Protein AF-A0A922LER6-F1 (afdb_monomer_lite)

pLDDT: mean 73.62, std 23.4, range [31.67, 98.56]

Secondary structure (DSSP, 8-state):
-------------------------------HHHHHHHHHHHHHHHHHHHHHHHHHHHHHHHHHHHHHHHHHHTS--TT-HHHHHHHHHHHHHHHHHHHHHHHHHHHHHHHHHHHHHHHHHHHHHHHHHHHHHHHHHHHHHHHHHHHHHHHHHHHHHHHHHHHHHHHHHHHHHHHSTTHHHHHHHHHHHHHTTSS-----------------------------------------------

Structure (mmCIF, N/CA/C/O backbone):
data_AF-A0A922LER6-F1
#
_entry.id   AF-A0A922LER6-F1
#
loop_
_atom_site.group_PDB
_atom_site.id
_atom_site.type_symbol
_atom_site.label_atom_id
_atom_site.label_alt_id
_atom_site.label_comp_id
_atom_site.label_asym_id
_atom_site.label_entity_id
_atom_site.label_seq_id
_atom_site.pdbx_PDB_ins_code
_atom_site.Cartn_x
_atom_site.Cartn_y
_atom_site.Cartn_z
_atom_site.occupancy
_atom_site.B_iso_or_equiv
_atom_site.auth_seq_id
_atom_site.auth_comp_id
_atom_site.auth_asym_id
_atom_site.auth_atom_id
_atom_site.pdbx_PDB_model_num
ATOM 1 N N . MET A 1 1 ? 35.388 26.548 -29.894 1.00 40.53 1 MET A N 1
ATOM 2 C CA . MET A 1 1 ? 36.782 26.835 -30.284 1.00 40.53 1 MET A CA 1
ATOM 3 C C . MET A 1 1 ? 37.073 26.071 -31.556 1.00 40.53 1 MET A C 1
ATOM 5 O O . MET A 1 1 ? 37.127 24.848 -31.522 1.00 40.53 1 MET A O 1
ATOM 9 N N . GLU A 1 2 ? 37.158 26.784 -32.673 1.00 47.91 2 GLU A N 1
ATOM 10 C CA . GLU A 1 2 ? 37.561 26.211 -33.952 1.00 47.91 2 GLU A CA 1
ATOM 11 C C . GLU A 1 2 ? 39.082 26.055 -33.994 1.00 47.91 2 GLU A C 1
ATOM 13 O O . GLU A 1 2 ? 39.811 27.016 -33.761 1.00 47.91 2 GLU A O 1
ATOM 18 N N . TYR A 1 3 ? 39.557 24.859 -34.335 1.00 44.94 3 TYR A N 1
ATOM 19 C CA . TYR A 1 3 ? 40.932 24.647 -34.775 1.00 44.94 3 TYR A CA 1
ATOM 20 C C . TYR A 1 3 ? 40.891 23.987 -36.152 1.00 44.94 3 TYR A C 1
ATOM 22 O O . TYR A 1 3 ? 40.862 22.766 -36.290 1.00 44.94 3 TYR A O 1
ATOM 30 N N . ILE A 1 4 ? 40.848 24.828 -37.185 1.00 50.84 4 ILE A N 1
ATOM 31 C CA . ILE A 1 4 ? 41.050 24.428 -38.577 1.00 50.84 4 ILE A CA 1
ATOM 32 C C . ILE A 1 4 ? 42.562 24.303 -38.788 1.00 50.84 4 ILE A C 1
ATOM 34 O O . ILE A 1 4 ? 43.282 25.301 -38.807 1.00 50.84 4 ILE A O 1
ATOM 38 N N . LEU A 1 5 ? 43.062 23.075 -38.930 1.00 53.94 5 LEU A N 1
ATOM 39 C CA . LEU A 1 5 ? 44.451 22.835 -39.326 1.00 53.94 5 LEU A CA 1
ATOM 40 C C . LEU A 1 5 ? 44.611 23.014 -40.850 1.00 53.94 5 LEU A C 1
ATOM 42 O O . LEU A 1 5 ? 43.800 22.488 -41.617 1.00 53.94 5 LEU A O 1
ATOM 46 N N . PRO A 1 6 ? 45.657 23.716 -41.325 1.00 51.06 6 PRO A N 1
ATOM 47 C CA . PRO A 1 6 ? 45.856 23.973 -42.745 1.00 51.06 6 PRO A CA 1
ATOM 48 C C . PRO A 1 6 ? 46.415 22.743 -43.475 1.00 51.06 6 PRO A C 1
ATOM 50 O O . PRO A 1 6 ? 47.500 22.245 -43.171 1.00 51.06 6 PRO A O 1
ATOM 53 N N . VAL A 1 7 ? 45.699 22.292 -44.509 1.00 51.84 7 VAL A N 1
ATOM 54 C CA . VAL A 1 7 ? 46.185 21.292 -45.469 1.00 51.84 7 VAL A CA 1
ATOM 55 C C . VAL A 1 7 ? 47.299 21.920 -46.309 1.00 51.84 7 VAL A C 1
ATOM 57 O O . VAL A 1 7 ? 47.060 22.800 -47.139 1.00 51.84 7 VAL A O 1
ATOM 60 N N . LYS A 1 8 ? 48.539 21.460 -46.118 1.00 47.44 8 LYS A N 1
ATOM 61 C CA . LYS A 1 8 ? 49.660 21.791 -47.005 1.00 47.44 8 LYS A CA 1
ATOM 62 C C . LYS A 1 8 ? 49.399 21.170 -48.382 1.00 47.44 8 LYS A C 1
ATOM 64 O O . LYS A 1 8 ? 49.635 19.984 -48.587 1.00 47.44 8 LYS A O 1
ATOM 69 N N . ARG A 1 9 ? 48.925 21.973 -49.341 1.00 48.62 9 ARG A N 1
ATOM 70 C CA . ARG A 1 9 ? 48.959 21.626 -50.771 1.00 48.62 9 ARG A CA 1
ATOM 71 C C . ARG A 1 9 ? 50.416 21.385 -51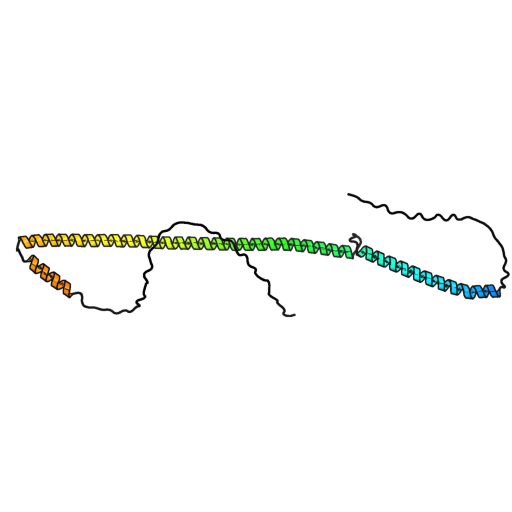.175 1.00 48.62 9 ARG A C 1
ATOM 73 O O . ARG A 1 9 ? 51.224 22.315 -51.155 1.00 48.62 9 ARG A O 1
ATOM 80 N N . ALA A 1 10 ? 50.743 20.154 -51.557 1.00 44.31 10 ALA A N 1
ATOM 81 C CA . ALA A 1 10 ? 51.977 19.864 -52.271 1.00 44.31 10 ALA A CA 1
ATOM 82 C C . ALA A 1 10 ? 51.982 20.674 -53.577 1.00 44.31 10 ALA A C 1
ATOM 84 O O . ALA A 1 10 ? 51.037 20.614 -54.367 1.00 44.31 10 ALA A O 1
ATOM 85 N N . LYS A 1 11 ? 53.021 21.488 -53.777 1.00 46.03 11 LYS A N 1
ATOM 86 C CA . LYS A 1 11 ? 53.225 22.233 -55.019 1.00 46.03 11 LYS A CA 1
ATOM 87 C C . LYS A 1 11 ? 53.561 21.218 -56.109 1.00 46.03 11 LYS A C 1
ATOM 89 O O . LYS A 1 11 ? 54.625 20.608 -56.064 1.00 46.03 11 LYS A O 1
ATOM 94 N N . PHE A 1 12 ? 52.664 21.039 -57.076 1.00 41.59 12 PHE A N 1
ATOM 95 C CA . PHE A 1 12 ? 53.006 20.368 -58.324 1.00 41.59 12 PHE A CA 1
ATOM 96 C C . PHE A 1 12 ? 54.136 21.157 -58.988 1.00 41.59 12 PHE A C 1
ATOM 98 O O . PHE A 1 12 ? 53.987 22.339 -59.304 1.00 41.59 12 PHE A O 1
ATOM 105 N N . SER A 1 13 ? 55.286 20.501 -59.128 1.00 38.38 13 SER A N 1
ATOM 106 C CA . SER A 1 13 ? 56.425 21.014 -59.873 1.00 38.38 13 SER A CA 1
ATOM 107 C C . SER A 1 13 ? 55.995 21.226 -61.321 1.00 38.38 13 SER A C 1
ATOM 109 O O . SER A 1 13 ? 55.622 20.286 -62.023 1.00 38.38 13 SER A O 1
ATOM 111 N N . LYS A 1 14 ? 55.993 22.490 -61.741 1.00 44.97 14 LYS A N 1
ATOM 112 C CA . LYS A 1 14 ? 55.762 22.913 -63.117 1.00 44.97 14 LYS A CA 1
ATOM 113 C C . LYS A 1 14 ? 56.993 22.503 -63.920 1.00 44.97 14 LYS A C 1
ATOM 115 O O . LYS A 1 14 ? 57.986 23.223 -63.945 1.00 44.97 14 LYS A O 1
ATOM 120 N N . VAL A 1 15 ? 56.948 21.323 -64.534 1.00 40.91 15 VAL A N 1
ATOM 121 C CA . VAL A 1 15 ? 57.968 20.919 -65.503 1.00 40.91 15 VAL A CA 1
ATOM 122 C C . VAL A 1 15 ? 57.794 21.821 -66.719 1.00 40.91 15 VAL A C 1
ATOM 124 O O . VAL A 1 15 ? 56.814 21.729 -67.456 1.00 40.91 15 VAL A O 1
ATOM 127 N N . HIS A 1 16 ? 58.721 22.761 -66.867 1.00 39.25 16 HIS A N 1
ATOM 128 C CA . HIS A 1 16 ? 58.875 23.557 -68.069 1.00 39.25 16 HIS A CA 1
ATOM 129 C C . HIS A 1 16 ? 59.162 22.609 -69.236 1.00 39.25 16 HIS A C 1
ATOM 131 O O . HIS A 1 16 ? 60.181 21.921 -69.254 1.00 39.25 16 HIS A O 1
ATOM 137 N N . ALA A 1 17 ? 58.248 22.570 -70.205 1.00 39.72 17 ALA A N 1
ATOM 138 C CA . ALA A 1 17 ? 58.518 22.018 -71.521 1.00 39.72 17 ALA A CA 1
ATOM 139 C C . ALA A 1 17 ? 59.507 22.957 -72.224 1.00 39.72 17 ALA A C 1
ATOM 141 O O . ALA A 1 17 ? 59.122 23.952 -72.837 1.00 39.72 17 ALA A O 1
ATOM 142 N N . SER A 1 18 ? 60.796 22.673 -72.070 1.00 39.09 18 SER A N 1
ATOM 143 C CA . SER A 1 18 ? 61.841 23.266 -72.893 1.00 39.09 18 SER A CA 1
ATOM 144 C C . SER A 1 18 ? 61.777 22.610 -74.266 1.00 39.09 18 SER A C 1
ATOM 146 O O . SER A 1 18 ? 62.209 21.474 -74.452 1.00 39.09 18 SER A O 1
ATOM 148 N N . THR A 1 19 ? 61.214 23.331 -75.229 1.00 45.78 19 THR A N 1
ATOM 149 C CA . THR A 1 19 ? 61.354 23.047 -76.655 1.00 45.78 19 THR A CA 1
ATOM 150 C C . THR A 1 19 ? 62.827 23.192 -77.032 1.00 45.78 19 THR A C 1
ATOM 152 O O . THR A 1 19 ? 63.286 24.283 -77.358 1.00 45.78 19 THR A O 1
ATOM 155 N N . THR A 1 20 ? 63.585 22.098 -76.993 1.00 41.22 20 THR A N 1
ATOM 156 C CA . THR A 1 20 ? 64.863 21.993 -77.706 1.00 41.22 20 THR A CA 1
ATOM 157 C C . THR A 1 20 ? 64.656 21.073 -78.896 1.00 41.22 20 THR A C 1
ATOM 159 O O . THR A 1 20 ? 64.807 19.856 -78.820 1.00 41.22 20 THR A O 1
ATOM 162 N N . SER A 1 21 ? 64.254 21.692 -80.003 1.00 44.22 21 SER A N 1
ATOM 163 C CA . SER A 1 21 ? 64.395 21.143 -81.347 1.00 44.22 21 SER A CA 1
ATOM 164 C C . SER A 1 21 ? 65.880 20.851 -81.582 1.00 44.22 21 SER A C 1
ATOM 166 O O . SER A 1 21 ? 66.673 21.760 -81.822 1.00 44.22 21 SER A O 1
ATOM 168 N N . GLY A 1 22 ? 66.240 19.579 -81.488 1.00 33.84 22 GLY A N 1
ATOM 169 C CA . GLY A 1 22 ? 67.549 19.048 -81.833 1.00 33.84 22 GLY A CA 1
ATOM 170 C C . GLY A 1 22 ? 67.349 17.696 -82.491 1.00 33.84 22 GLY A C 1
ATOM 171 O O . GLY A 1 22 ? 67.505 16.660 -81.855 1.00 33.84 22 GLY A O 1
ATOM 172 N N . TYR A 1 23 ? 66.940 17.702 -83.757 1.00 37.91 23 TYR A N 1
ATOM 173 C CA . TYR A 1 23 ? 66.933 16.507 -84.594 1.00 37.91 23 TYR A CA 1
ATOM 174 C C . TYR A 1 23 ? 68.392 16.105 -84.842 1.00 37.91 23 TYR A C 1
ATOM 176 O O . TYR A 1 23 ? 69.038 16.573 -85.776 1.00 37.91 23 TYR A O 1
ATOM 184 N N . SER A 1 24 ? 68.933 15.251 -83.975 1.00 38.78 24 SER A N 1
ATOM 185 C CA . SER A 1 24 ? 70.113 14.459 -84.301 1.00 38.78 24 SER A CA 1
ATOM 186 C C . SER A 1 24 ? 69.628 13.267 -85.117 1.00 38.78 24 SER A C 1
ATOM 188 O O . SER A 1 24 ? 69.183 12.252 -84.584 1.00 38.78 24 SER A O 1
ATOM 190 N N . SER A 1 25 ? 69.648 13.433 -86.439 1.00 44.59 25 SER A N 1
ATOM 191 C CA . SER A 1 25 ? 69.464 12.330 -87.377 1.00 44.59 25 SER A CA 1
ATOM 192 C C . SER A 1 25 ? 70.730 11.480 -87.379 1.00 44.59 25 SER A C 1
ATOM 194 O O . SER A 1 25 ? 71.541 11.562 -88.294 1.00 44.59 25 SER A O 1
ATOM 196 N N . ASN A 1 26 ? 70.908 10.660 -86.346 1.00 43.69 26 ASN A N 1
ATOM 197 C CA . ASN A 1 26 ? 71.756 9.486 -86.463 1.00 43.69 26 ASN A CA 1
ATOM 198 C C . ASN A 1 26 ? 70.886 8.398 -87.086 1.00 43.69 26 ASN A C 1
ATOM 200 O O . ASN A 1 26 ? 70.185 7.668 -86.386 1.00 43.69 26 ASN A O 1
ATOM 204 N N . SER A 1 27 ? 70.885 8.329 -88.418 1.00 45.59 27 SER A N 1
ATOM 205 C CA . SER A 1 27 ? 70.348 7.181 -89.141 1.00 45.59 27 SER A CA 1
ATOM 206 C C . SER A 1 27 ? 71.217 5.968 -88.806 1.00 45.59 27 SER A C 1
ATOM 208 O O . SER A 1 27 ? 72.197 5.673 -89.489 1.00 45.59 27 SER A O 1
ATOM 210 N N . ILE A 1 28 ? 70.878 5.273 -87.724 1.00 50.72 28 ILE A N 1
ATOM 211 C CA . ILE A 1 28 ? 71.284 3.884 -87.547 1.00 50.72 28 ILE A CA 1
ATOM 212 C C . ILE A 1 28 ? 70.590 3.152 -88.690 1.00 50.72 28 ILE A C 1
ATOM 214 O O . ILE A 1 28 ? 69.366 3.048 -88.712 1.00 50.72 28 ILE A O 1
ATOM 218 N N . GLY A 1 29 ? 71.367 2.757 -89.697 1.00 48.72 29 GLY A N 1
ATOM 219 C CA . GLY A 1 29 ? 70.902 1.914 -90.786 1.00 48.72 29 GLY A CA 1
ATOM 220 C C . GLY A 1 29 ? 70.491 0.565 -90.214 1.00 48.72 29 GLY A C 1
ATOM 221 O O . GLY A 1 29 ? 71.309 -0.339 -90.106 1.00 48.72 29 GLY A O 1
ATOM 222 N N . ILE A 1 30 ? 69.235 0.464 -89.792 1.00 57.41 30 ILE A N 1
ATOM 223 C CA . ILE A 1 30 ? 68.591 -0.794 -89.437 1.00 57.41 30 ILE A CA 1
ATOM 224 C C . ILE A 1 30 ? 68.025 -1.356 -90.734 1.00 57.41 30 ILE A C 1
ATOM 226 O O . ILE A 1 30 ? 67.224 -0.700 -91.403 1.00 57.41 30 ILE A O 1
ATOM 230 N N . ASP A 1 31 ? 68.476 -2.546 -91.116 1.00 58.34 31 ASP A N 1
ATOM 231 C CA . ASP A 1 31 ? 67.911 -3.250 -92.258 1.00 58.34 31 ASP A CA 1
ATOM 232 C C . ASP A 1 31 ? 66.404 -3.511 -92.037 1.00 58.34 31 ASP A C 1
ATOM 234 O O . ASP A 1 31 ? 65.899 -3.589 -90.911 1.00 58.34 31 ASP A O 1
ATOM 238 N N . ALA A 1 32 ? 65.641 -3.606 -93.130 1.00 66.31 32 ALA A N 1
ATOM 239 C CA . ALA A 1 32 ? 64.193 -3.813 -93.060 1.00 66.31 32 ALA A CA 1
ATOM 240 C C . ALA A 1 32 ? 63.833 -5.083 -92.259 1.00 66.31 32 ALA A C 1
ATOM 242 O O . ALA A 1 32 ? 62.818 -5.111 -91.565 1.00 66.31 32 ALA A O 1
ATOM 243 N N . SER A 1 33 ? 64.703 -6.097 -92.288 1.00 62.69 33 SER A N 1
ATOM 244 C CA . SER A 1 33 ? 64.579 -7.341 -91.524 1.00 62.69 33 SER A CA 1
ATOM 245 C C . SER A 1 33 ? 64.673 -7.131 -90.008 1.00 62.69 33 SER A C 1
ATOM 247 O O . SER A 1 33 ? 63.856 -7.686 -89.271 1.00 62.69 33 SER A O 1
ATOM 249 N N . SER A 1 34 ? 65.592 -6.296 -89.515 1.00 63.34 34 SER A N 1
ATOM 250 C CA . SER A 1 34 ? 65.688 -5.959 -88.089 1.00 63.34 34 SER A CA 1
ATOM 251 C C . SER A 1 34 ? 64.530 -5.086 -87.633 1.00 63.34 34 SER A C 1
ATOM 253 O O . SER A 1 34 ? 64.047 -5.269 -86.522 1.00 63.34 34 SER A O 1
ATOM 255 N N . LEU A 1 35 ? 64.020 -4.184 -88.479 1.00 66.56 35 LEU A N 1
ATOM 256 C CA . LEU A 1 35 ? 62.842 -3.374 -88.148 1.00 66.56 35 LEU A CA 1
ATOM 257 C C . LEU A 1 35 ? 61.562 -4.225 -88.066 1.00 66.56 35 LEU A C 1
ATOM 259 O O . LEU A 1 35 ? 60.753 -4.035 -87.159 1.00 66.56 35 LEU A O 1
ATOM 263 N N . ILE A 1 36 ? 61.402 -5.202 -88.965 1.00 66.81 36 ILE A N 1
ATOM 264 C CA . ILE A 1 36 ? 60.306 -6.184 -88.926 1.00 66.81 36 ILE A CA 1
ATOM 265 C C . ILE A 1 36 ? 60.423 -7.069 -87.678 1.00 66.81 36 ILE A C 1
ATOM 267 O O . ILE A 1 36 ? 59.430 -7.282 -86.987 1.00 66.81 36 ILE A O 1
ATOM 271 N N . THR A 1 37 ? 61.632 -7.523 -87.342 1.00 64.88 37 THR A N 1
ATOM 272 C CA . THR A 1 37 ? 61.902 -8.344 -86.150 1.00 64.88 37 THR A CA 1
ATOM 273 C C . THR A 1 37 ? 61.633 -7.562 -84.864 1.00 64.88 37 THR A C 1
ATOM 275 O O . THR A 1 37 ? 60.906 -8.027 -83.988 1.00 64.88 37 THR A O 1
ATOM 278 N N . LEU A 1 38 ? 62.136 -6.330 -84.769 1.00 66.50 38 LEU A N 1
ATOM 279 C CA . LEU A 1 38 ? 61.901 -5.449 -83.631 1.00 66.50 38 LEU A CA 1
ATOM 280 C C . LEU A 1 38 ? 60.406 -5.155 -83.502 1.00 66.50 38 LEU A C 1
ATOM 282 O O . LEU A 1 38 ? 59.873 -5.310 -82.417 1.00 66.50 38 LEU A O 1
ATOM 286 N N . LYS A 1 39 ? 59.683 -4.875 -84.591 1.00 70.06 39 LYS A N 1
ATOM 287 C CA . LYS A 1 39 ? 58.219 -4.734 -84.559 1.00 70.06 39 LYS A CA 1
ATOM 288 C C . LYS A 1 39 ? 57.517 -6.013 -84.071 1.00 70.06 39 LYS A C 1
ATOM 290 O O . LYS A 1 39 ? 56.672 -5.921 -83.187 1.00 70.06 39 LYS A O 1
ATOM 295 N N . HIS A 1 40 ? 57.896 -7.191 -84.573 1.00 70.50 40 HIS A N 1
ATOM 296 C CA . HIS A 1 40 ? 57.286 -8.472 -84.193 1.00 70.50 40 HIS A CA 1
ATOM 297 C C . HIS A 1 40 ? 57.537 -8.888 -82.741 1.00 70.50 40 HIS A C 1
ATOM 299 O O . HIS A 1 40 ? 56.684 -9.552 -82.163 1.00 70.50 40 HIS A O 1
ATOM 305 N N . PHE A 1 41 ? 58.668 -8.519 -82.138 1.00 69.75 41 PHE A N 1
ATOM 306 C CA . PHE A 1 41 ? 58.951 -8.827 -80.731 1.00 69.75 41 PHE A CA 1
ATOM 307 C C . PHE A 1 41 ? 58.529 -7.703 -79.781 1.00 69.75 41 PHE A C 1
ATOM 309 O O . PHE A 1 41 ? 58.057 -7.960 -78.671 1.00 69.75 41 PHE A O 1
ATOM 316 N N . PHE A 1 42 ? 58.668 -6.451 -80.206 1.00 75.12 42 PHE A N 1
ATOM 317 C CA . PHE A 1 42 ? 58.412 -5.279 -79.377 1.00 75.12 42 PHE A CA 1
ATOM 318 C C . PHE A 1 42 ? 56.928 -4.940 -79.294 1.00 75.12 42 PHE A C 1
ATOM 320 O O . PHE A 1 42 ? 56.473 -4.569 -78.219 1.00 75.12 42 PHE A O 1
ATOM 327 N N . GLU A 1 43 ? 56.146 -5.121 -80.363 1.00 78.69 43 GLU A N 1
ATOM 328 C CA . GLU A 1 43 ? 54.701 -4.872 -80.314 1.00 78.69 43 GLU A CA 1
ATOM 329 C C . GLU A 1 43 ? 53.988 -5.834 -79.337 1.00 78.69 43 GLU A C 1
ATOM 331 O O . GLU A 1 43 ? 53.271 -5.347 -78.456 1.00 78.69 43 GLU A O 1
ATOM 336 N N . PRO A 1 44 ? 54.222 -7.165 -79.357 1.00 82.94 44 PRO A N 1
ATOM 337 C CA . PRO A 1 44 ? 53.623 -8.062 -78.367 1.00 82.94 44 PRO A CA 1
ATOM 338 C C . PRO A 1 44 ? 54.134 -7.819 -76.944 1.00 82.94 44 PRO A C 1
ATOM 340 O O . PRO A 1 44 ? 53.348 -7.886 -75.998 1.00 82.94 44 PRO A O 1
ATOM 343 N N . SER A 1 45 ? 55.421 -7.492 -76.779 1.00 83.12 45 SER A N 1
ATOM 344 C CA . SER A 1 45 ? 56.008 -7.196 -75.464 1.00 83.12 45 SER A CA 1
ATOM 345 C C . SER A 1 45 ? 55.453 -5.897 -74.872 1.00 83.12 45 SER A C 1
ATOM 347 O O . SER A 1 45 ? 55.084 -5.852 -73.700 1.00 83.12 45 SER A O 1
ATOM 349 N N . MET A 1 46 ? 55.310 -4.852 -75.689 1.00 87.62 46 MET A N 1
ATOM 350 C CA . MET A 1 46 ? 54.686 -3.590 -75.294 1.00 87.62 46 MET A CA 1
ATOM 351 C C . MET A 1 46 ? 53.210 -3.789 -74.947 1.00 87.62 46 MET A C 1
ATOM 353 O O . MET A 1 46 ? 52.747 -3.279 -73.930 1.00 87.62 46 MET A O 1
ATOM 357 N N . ASN A 1 47 ? 52.478 -4.569 -75.744 1.00 88.75 47 ASN A N 1
ATOM 358 C CA . ASN A 1 47 ? 51.081 -4.896 -75.475 1.00 88.75 47 ASN A CA 1
ATOM 359 C C . ASN A 1 47 ? 50.921 -5.678 -74.159 1.00 88.75 47 ASN A C 1
ATOM 361 O O . ASN A 1 47 ? 49.999 -5.414 -73.389 1.00 88.75 47 ASN A O 1
ATOM 365 N N . LEU A 1 48 ? 51.835 -6.606 -73.855 1.00 90.00 48 LEU A N 1
ATOM 366 C CA . LEU A 1 48 ? 51.839 -7.333 -72.584 1.00 90.00 48 LEU A CA 1
ATOM 367 C C . LEU A 1 48 ? 52.059 -6.389 -71.394 1.00 90.00 48 LEU A C 1
ATOM 369 O O . LEU A 1 48 ? 51.299 -6.441 -70.425 1.00 90.00 48 LEU A O 1
ATOM 373 N N . VAL A 1 49 ? 53.057 -5.505 -71.484 1.00 90.69 49 VAL A N 1
ATOM 374 C CA . VAL A 1 49 ? 53.338 -4.500 -70.448 1.00 90.69 49 VAL A CA 1
ATOM 375 C C . VAL A 1 49 ? 52.149 -3.560 -70.274 1.00 90.69 49 VAL A C 1
ATOM 377 O O . VAL A 1 49 ? 51.731 -3.322 -69.145 1.00 90.69 49 VAL A O 1
ATOM 380 N N . TYR A 1 50 ? 51.549 -3.088 -71.368 1.00 92.75 50 TYR A N 1
ATOM 381 C CA . TYR A 1 50 ? 50.371 -2.223 -71.339 1.00 92.75 50 TYR A CA 1
ATOM 382 C C . TYR A 1 50 ? 49.172 -2.908 -70.677 1.00 92.75 50 TYR A C 1
ATOM 384 O O . TYR A 1 50 ? 48.545 -2.327 -69.793 1.00 92.75 50 TYR A O 1
ATOM 392 N N . LYS A 1 51 ? 48.882 -4.165 -71.036 1.00 91.94 51 LYS A N 1
ATOM 393 C CA . LYS A 1 51 ? 47.812 -4.953 -70.408 1.00 91.94 51 LYS A CA 1
ATOM 394 C C . LYS A 1 51 ? 48.052 -5.143 -68.915 1.00 91.94 51 LYS A C 1
ATOM 396 O O . LYS A 1 51 ? 47.122 -4.956 -68.140 1.00 91.94 51 LYS A O 1
ATOM 401 N N . LYS A 1 52 ? 49.286 -5.456 -68.507 1.00 92.44 52 LYS A N 1
ATOM 402 C CA . LYS A 1 52 ? 49.646 -5.607 -67.090 1.00 92.44 52 LYS A CA 1
ATOM 403 C C . LYS A 1 52 ? 49.531 -4.296 -66.320 1.00 92.44 52 LYS A C 1
ATOM 405 O O . LYS A 1 52 ? 48.957 -4.282 -65.238 1.00 92.44 52 LYS A O 1
ATOM 410 N N . LEU A 1 53 ? 50.000 -3.188 -66.887 1.00 94.38 53 LEU A N 1
ATOM 411 C CA . LEU A 1 53 ? 49.825 -1.855 -66.306 1.00 94.38 53 LEU A CA 1
ATOM 412 C C . LEU A 1 53 ? 48.349 -1.489 -66.174 1.00 94.38 53 LEU A C 1
ATOM 414 O O . LEU A 1 53 ? 47.938 -0.974 -65.139 1.00 94.38 53 LEU A O 1
ATOM 418 N N . HIS A 1 54 ? 47.546 -1.775 -67.196 1.00 95.69 54 HIS A N 1
ATOM 419 C CA . HIS A 1 54 ? 46.115 -1.510 -67.173 1.00 95.69 54 HIS A CA 1
ATOM 420 C C . HIS A 1 54 ? 45.394 -2.364 -66.122 1.00 95.69 54 HIS A C 1
ATOM 422 O O . HIS A 1 54 ? 44.574 -1.843 -65.371 1.00 95.69 54 HIS A O 1
ATOM 428 N N . GLU A 1 55 ? 45.747 -3.647 -66.021 1.00 95.62 55 GLU A N 1
ATOM 429 C CA . GLU A 1 55 ? 45.251 -4.572 -64.999 1.00 95.62 55 GLU A CA 1
ATOM 430 C C . GLU A 1 55 ? 45.588 -4.068 -63.589 1.00 95.62 55 GLU A C 1
ATOM 432 O O . GLU A 1 55 ? 44.680 -3.876 -62.783 1.00 95.62 55 GLU A O 1
ATOM 437 N N . ILE A 1 56 ? 46.856 -3.734 -63.327 1.00 94.81 56 ILE A N 1
ATOM 438 C CA . ILE A 1 56 ? 47.314 -3.191 -62.038 1.00 94.81 56 ILE A CA 1
ATOM 439 C C . ILE A 1 56 ? 46.631 -1.852 -61.730 1.00 94.81 56 ILE A C 1
ATOM 441 O O . ILE A 1 56 ? 46.221 -1.610 -60.598 1.00 94.81 56 ILE A O 1
ATOM 445 N N . THR A 1 57 ? 46.459 -0.984 -62.730 1.00 94.69 57 THR A N 1
ATOM 446 C CA . THR A 1 57 ? 45.775 0.308 -62.557 1.00 94.69 57 THR A CA 1
ATOM 447 C C . THR A 1 57 ? 44.308 0.104 -62.193 1.00 94.69 57 THR A C 1
ATOM 449 O O . THR A 1 57 ? 43.806 0.751 -61.276 1.00 94.69 57 THR A O 1
ATOM 452 N N . LYS A 1 58 ? 43.620 -0.822 -62.868 1.00 96.19 58 LYS A N 1
ATOM 453 C CA . LYS A 1 58 ? 42.222 -1.156 -62.586 1.00 96.19 58 LYS A CA 1
ATOM 454 C C . LYS A 1 58 ? 42.069 -1.794 -61.206 1.00 96.19 58 LYS A C 1
ATOM 456 O O . LYS A 1 58 ? 41.140 -1.458 -60.476 1.00 96.19 58 LYS A O 1
ATOM 461 N N . GLU A 1 59 ? 42.987 -2.678 -60.827 1.00 95.69 59 GLU A N 1
ATOM 462 C CA . GLU A 1 59 ? 43.012 -3.291 -59.501 1.00 95.69 59 GLU A CA 1
ATOM 463 C C . GLU A 1 59 ? 43.242 -2.241 -58.406 1.00 95.69 59 GLU A C 1
ATOM 465 O O . GLU A 1 59 ? 42.498 -2.200 -57.427 1.00 95.69 59 GLU A O 1
ATOM 470 N N . ALA A 1 60 ? 44.211 -1.340 -58.588 1.00 93.44 60 ALA A N 1
ATOM 471 C CA . ALA A 1 60 ? 44.474 -0.241 -57.662 1.00 93.44 60 ALA A CA 1
ATOM 472 C C . ALA A 1 60 ? 43.279 0.719 -57.555 1.00 93.44 60 ALA A C 1
ATOM 474 O O . ALA A 1 60 ? 42.907 1.116 -56.452 1.00 93.44 60 ALA A O 1
ATOM 475 N N . GLN A 1 61 ? 42.632 1.048 -58.678 1.00 95.88 61 GLN A N 1
ATOM 476 C CA . GLN A 1 61 ? 41.428 1.878 -58.701 1.00 95.88 61 GLN A CA 1
ATOM 477 C C . GLN A 1 61 ? 40.263 1.212 -57.959 1.00 95.88 61 GLN A C 1
ATOM 479 O O . GLN A 1 61 ? 39.560 1.878 -57.199 1.00 95.88 61 GLN A O 1
ATOM 484 N N . ASN A 1 62 ? 40.069 -0.097 -58.137 1.00 94.81 62 ASN A N 1
ATOM 485 C CA . ASN A 1 62 ? 39.050 -0.851 -57.411 1.00 94.81 62 ASN A CA 1
ATOM 486 C C . ASN A 1 62 ? 39.353 -0.918 -55.910 1.00 94.81 62 ASN A C 1
ATOM 488 O O . ASN A 1 62 ? 38.449 -0.691 -55.113 1.00 94.81 62 ASN A O 1
ATOM 492 N N . LYS A 1 63 ? 40.610 -1.158 -55.514 1.00 94.50 63 LYS A N 1
ATOM 493 C CA . LYS A 1 63 ? 41.023 -1.142 -54.099 1.00 94.50 63 LYS A CA 1
ATOM 494 C C . LYS A 1 63 ? 40.827 0.232 -53.465 1.00 94.50 63 LYS A C 1
ATOM 496 O O . LYS A 1 63 ? 40.341 0.316 -52.343 1.00 94.50 63 LYS A O 1
ATO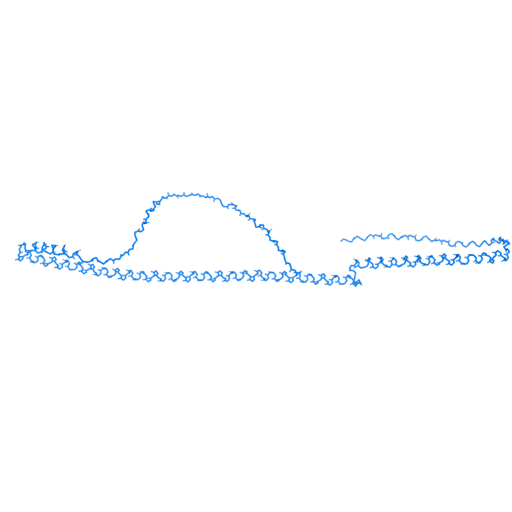M 501 N N . TYR A 1 64 ? 41.154 1.302 -54.189 1.00 92.94 64 TYR A N 1
ATOM 502 C CA . TYR A 1 64 ? 40.905 2.668 -53.736 1.00 92.94 64 TYR A CA 1
ATOM 503 C C . TYR A 1 64 ? 39.411 2.937 -53.557 1.00 92.94 64 TYR A C 1
ATOM 505 O O . TYR A 1 64 ? 39.012 3.445 -52.515 1.00 92.94 64 TYR A O 1
ATOM 513 N N . ARG A 1 65 ? 38.578 2.558 -54.537 1.00 89.50 65 ARG A N 1
ATOM 514 C CA . ARG A 1 65 ? 37.119 2.676 -54.420 1.00 89.50 65 ARG A CA 1
ATOM 515 C C . ARG A 1 65 ? 36.587 1.903 -53.222 1.00 89.50 65 ARG A C 1
ATOM 517 O O . ARG A 1 65 ? 35.868 2.487 -52.431 1.00 89.50 65 ARG A O 1
ATOM 524 N N . GLN A 1 66 ? 36.992 0.647 -53.054 1.00 87.44 66 GLN A N 1
ATOM 525 C CA . GLN A 1 66 ? 36.550 -0.173 -51.930 1.00 87.44 66 GLN A CA 1
ATOM 526 C C . GLN A 1 66 ? 36.966 0.441 -50.590 1.00 87.44 66 GLN A C 1
ATOM 528 O O . GLN A 1 66 ? 36.133 0.609 -49.713 1.00 87.44 66 GLN A O 1
ATOM 533 N N . SER A 1 67 ? 38.228 0.857 -50.450 1.00 84.44 67 SER A N 1
ATOM 534 C CA . SER A 1 67 ? 38.712 1.496 -49.223 1.00 84.44 67 SER A CA 1
ATOM 535 C C . SER A 1 67 ? 38.020 2.835 -48.949 1.00 84.44 67 SER A C 1
ATOM 537 O O . SER A 1 67 ? 37.769 3.166 -47.791 1.00 84.44 67 SER A O 1
ATOM 539 N N . ASN A 1 68 ? 37.693 3.601 -49.991 1.00 83.31 68 ASN A N 1
ATOM 540 C CA . ASN A 1 68 ? 36.908 4.822 -49.869 1.00 83.31 68 ASN A CA 1
ATOM 541 C C . ASN A 1 68 ? 35.464 4.522 -49.443 1.00 83.31 68 ASN A C 1
ATOM 543 O O . ASN A 1 68 ? 34.946 5.192 -48.557 1.00 83.31 68 ASN A O 1
ATOM 547 N N . ASP A 1 69 ? 34.834 3.507 -50.027 1.00 80.50 69 ASP A N 1
ATOM 548 C CA . ASP A 1 69 ? 33.473 3.086 -49.696 1.00 80.50 69 ASP A CA 1
ATOM 549 C C . ASP A 1 69 ? 33.403 2.543 -48.258 1.00 80.50 69 ASP A C 1
ATOM 551 O O . ASP A 1 69 ? 32.485 2.896 -47.519 1.00 80.50 69 ASP A O 1
ATOM 555 N N . ASP A 1 70 ? 34.418 1.801 -47.806 1.00 80.88 70 ASP A N 1
ATOM 556 C CA . ASP A 1 70 ? 34.557 1.361 -46.416 1.00 80.88 70 ASP A CA 1
ATOM 557 C C . ASP A 1 70 ? 34.739 2.573 -45.484 1.00 80.88 70 ASP A C 1
ATOM 559 O O . ASP A 1 70 ? 34.001 2.737 -44.517 1.00 80.88 70 ASP A O 1
ATOM 563 N N . MET A 1 71 ? 35.644 3.503 -45.800 1.00 77.06 71 MET A N 1
ATOM 564 C CA . MET A 1 71 ? 35.813 4.747 -45.030 1.00 77.06 71 MET A CA 1
ATOM 565 C C . MET A 1 71 ? 34.512 5.564 -44.935 1.00 77.06 71 MET A C 1
ATOM 567 O O . MET A 1 71 ? 34.234 6.175 -43.899 1.00 77.06 71 MET A O 1
ATOM 571 N N . LEU A 1 72 ? 33.704 5.577 -45.997 1.00 68.44 72 LEU A N 1
ATOM 572 C CA . LEU A 1 72 ? 32.397 6.233 -46.028 1.00 68.44 72 LEU A CA 1
ATOM 573 C C . LEU A 1 72 ? 31.331 5.457 -45.249 1.00 68.44 72 LEU A C 1
ATOM 575 O O . LEU A 1 72 ? 30.496 6.077 -44.594 1.00 68.44 72 LEU A O 1
ATOM 579 N N . ALA A 1 73 ? 31.363 4.125 -45.264 1.00 67.88 73 ALA A N 1
ATOM 580 C CA . ALA A 1 73 ? 30.464 3.287 -44.476 1.00 67.88 73 ALA A CA 1
ATOM 581 C C . ALA A 1 73 ? 30.669 3.495 -42.965 1.00 67.88 73 ALA A C 1
ATOM 583 O O . ALA A 1 73 ? 29.705 3.449 -42.203 1.00 67.88 73 ALA A O 1
ATOM 584 N N . TRP A 1 74 ? 31.901 3.794 -42.543 1.00 65.75 74 TRP A N 1
ATOM 585 C CA . TRP A 1 74 ? 32.262 4.062 -41.146 1.00 65.75 74 TRP A CA 1
ATOM 586 C C . TRP A 1 74 ? 31.996 5.513 -40.722 1.00 65.75 74 TRP A C 1
ATOM 588 O O . TRP A 1 74 ? 32.020 5.843 -39.535 1.00 65.75 74 TRP A O 1
ATOM 598 N N . ARG A 1 75 ? 31.720 6.402 -41.678 1.00 68.56 75 ARG A N 1
ATOM 599 C CA . ARG A 1 75 ? 31.256 7.762 -41.411 1.00 68.56 75 ARG A CA 1
ATOM 600 C C . ARG A 1 75 ? 29.732 7.750 -41.303 1.00 68.56 75 ARG A C 1
ATOM 602 O O . ARG A 1 75 ? 29.030 7.316 -42.212 1.00 68.56 75 ARG A O 1
ATOM 609 N N . PHE A 1 76 ? 29.199 8.340 -40.236 1.00 62.75 76 PHE A N 1
ATOM 610 C CA . PHE A 1 76 ? 27.773 8.674 -40.110 1.00 62.75 76 PHE A CA 1
ATOM 611 C C . PHE A 1 76 ? 27.374 9.846 -41.025 1.00 62.75 76 PHE A C 1
ATOM 613 O O . PHE A 1 76 ? 26.769 10.826 -40.596 1.00 62.75 76 PHE A O 1
ATOM 620 N N . SER A 1 77 ? 27.762 9.790 -42.294 1.00 66.50 77 SER A N 1
ATOM 621 C CA . SER A 1 77 ? 27.383 10.781 -43.289 1.00 66.50 77 SER A CA 1
ATOM 622 C C . SER A 1 77 ? 25.959 10.497 -43.781 1.00 66.50 77 SER A C 1
ATOM 624 O O . SER A 1 77 ? 25.606 9.332 -43.972 1.00 66.50 77 SER A O 1
ATOM 626 N N . PRO A 1 78 ? 25.143 11.531 -44.053 1.00 64.75 78 PRO A N 1
ATOM 627 C CA . PRO A 1 78 ? 23.753 11.378 -44.487 1.00 64.75 78 PRO A CA 1
ATOM 628 C C . PRO A 1 78 ? 23.588 10.739 -45.875 1.00 64.75 78 PRO A C 1
ATOM 630 O O . PRO A 1 78 ? 22.461 10.599 -46.329 1.00 64.75 78 PRO A O 1
ATOM 633 N N . GLU A 1 79 ? 24.667 10.325 -46.539 1.00 70.38 79 GLU A N 1
ATOM 634 C CA . GLU A 1 79 ? 24.633 9.574 -47.800 1.00 70.38 79 GLU A CA 1
ATOM 635 C C . GLU A 1 79 ? 24.876 8.067 -47.601 1.00 70.38 79 GLU A C 1
ATOM 637 O O . GLU A 1 79 ? 24.438 7.251 -48.406 1.00 70.38 79 GLU A O 1
ATOM 642 N N . SER A 1 80 ? 25.487 7.668 -46.480 1.00 80.00 80 SER A N 1
ATOM 643 C CA . SER A 1 80 ? 25.797 6.266 -46.181 1.00 80.00 80 SER A CA 1
ATOM 644 C C . SER A 1 80 ? 24.530 5.486 -45.818 1.00 80.00 80 SER A C 1
ATOM 646 O O . SER A 1 80 ? 23.845 5.803 -44.843 1.00 80.00 80 SER A O 1
ATOM 648 N N . THR A 1 81 ? 24.212 4.439 -46.581 1.00 80.50 81 THR A N 1
ATOM 649 C CA . THR A 1 81 ? 23.060 3.554 -46.325 1.00 80.50 81 THR A CA 1
ATOM 650 C C . THR A 1 81 ? 23.212 2.785 -45.009 1.00 80.50 81 THR A C 1
ATOM 652 O O . THR A 1 81 ? 22.266 2.732 -44.221 1.00 80.50 81 THR A O 1
ATOM 655 N N . ILE A 1 82 ? 24.419 2.280 -44.719 1.00 82.44 82 ILE A N 1
ATOM 656 C CA . ILE A 1 82 ? 24.769 1.653 -43.433 1.00 82.44 82 ILE A CA 1
ATOM 657 C C . ILE A 1 82 ? 24.608 2.659 -42.284 1.00 82.44 82 ILE A C 1
ATOM 659 O O . ILE A 1 82 ? 23.960 2.350 -41.282 1.00 82.44 82 ILE A O 1
ATOM 663 N N . GLY A 1 83 ? 25.130 3.881 -42.443 1.00 81.88 83 GLY A N 1
ATOM 664 C CA . GLY A 1 83 ? 25.063 4.921 -41.413 1.00 81.88 83 GLY A CA 1
ATOM 665 C C . GLY A 1 83 ? 23.625 5.339 -41.093 1.00 81.88 83 GLY A C 1
ATOM 666 O O . GLY A 1 83 ? 23.272 5.482 -39.922 1.00 81.88 83 GLY A O 1
ATOM 667 N N . LYS A 1 84 ? 22.767 5.461 -42.117 1.00 84.19 84 LYS A N 1
ATOM 668 C CA . LYS A 1 84 ? 21.322 5.715 -41.963 1.00 84.19 84 LYS A CA 1
ATOM 669 C C . LYS A 1 84 ? 20.629 4.609 -41.173 1.00 84.19 84 LYS A C 1
ATOM 671 O O . LYS A 1 84 ? 19.886 4.911 -40.240 1.00 84.19 84 LYS A O 1
ATOM 676 N N . SER A 1 85 ? 20.883 3.349 -41.529 1.00 87.50 85 SER A N 1
ATOM 677 C CA . SER A 1 85 ? 20.302 2.192 -40.839 1.00 87.50 85 SER A CA 1
ATOM 678 C C . SER A 1 85 ? 20.727 2.150 -39.370 1.00 87.50 85 SER A C 1
ATOM 680 O O . SER A 1 85 ? 19.887 2.007 -38.481 1.00 87.50 85 SER A O 1
ATOM 682 N N . LEU A 1 86 ? 22.019 2.350 -39.096 1.00 88.88 86 LEU A N 1
ATOM 683 C CA . LEU A 1 86 ? 22.543 2.364 -37.733 1.00 88.88 86 LEU A CA 1
ATOM 684 C C . LEU A 1 86 ? 21.958 3.523 -36.915 1.00 88.88 86 LEU A C 1
ATOM 686 O O . LEU A 1 86 ? 21.497 3.305 -35.800 1.00 88.88 86 LEU A O 1
ATOM 690 N N . MET A 1 87 ? 21.883 4.733 -37.477 1.00 88.50 87 MET A N 1
ATOM 691 C CA . MET A 1 87 ? 21.266 5.877 -36.794 1.00 88.50 87 MET A CA 1
ATOM 692 C C . MET A 1 87 ? 19.768 5.688 -36.551 1.00 88.50 87 MET A C 1
ATOM 694 O O . MET A 1 87 ? 19.274 6.083 -35.497 1.00 88.50 87 MET A O 1
ATOM 698 N N . SER A 1 88 ? 19.041 5.062 -37.481 1.00 90.94 88 SER A N 1
ATOM 699 C CA . SER A 1 88 ? 17.643 4.679 -37.260 1.00 90.94 88 SER A CA 1
ATOM 700 C C . SER A 1 88 ? 17.526 3.727 -36.069 1.00 90.94 88 SER A C 1
ATOM 702 O O . SER A 1 88 ? 16.724 3.971 -35.167 1.00 90.94 88 SER A O 1
ATOM 704 N N . ARG A 1 89 ? 18.395 2.709 -35.995 1.00 94.88 89 ARG A N 1
ATOM 705 C CA . ARG A 1 89 ? 18.415 1.768 -34.871 1.00 94.88 89 ARG A CA 1
ATOM 706 C C . ARG A 1 89 ? 18.801 2.433 -33.549 1.00 94.88 89 ARG A C 1
ATOM 708 O O . ARG A 1 89 ? 18.173 2.145 -32.538 1.00 94.88 89 ARG A O 1
ATOM 715 N N . ILE A 1 90 ? 19.771 3.348 -33.552 1.00 93.81 90 ILE A N 1
ATOM 716 C CA . ILE A 1 90 ? 20.154 4.135 -32.368 1.00 93.81 90 ILE A CA 1
ATOM 717 C C . ILE A 1 90 ? 18.968 4.970 -31.875 1.00 93.81 90 ILE A C 1
ATOM 719 O O . ILE A 1 90 ? 18.673 4.958 -30.685 1.00 93.81 90 ILE A O 1
ATOM 723 N N . ARG A 1 91 ? 18.243 5.650 -32.773 1.00 95.62 91 ARG A N 1
ATOM 724 C CA . ARG A 1 91 ? 17.040 6.419 -32.407 1.00 95.62 91 ARG A CA 1
ATOM 725 C C . ARG A 1 91 ? 15.937 5.529 -31.841 1.00 95.62 91 ARG A C 1
ATOM 727 O O . ARG A 1 91 ? 15.318 5.907 -30.855 1.00 95.62 91 ARG A O 1
ATOM 734 N N . GLN A 1 92 ? 15.718 4.352 -32.430 1.00 96.69 92 GLN A N 1
ATOM 735 C CA . GLN A 1 92 ? 14.771 3.367 -31.897 1.00 96.69 92 GLN A CA 1
ATOM 736 C C . GLN A 1 92 ? 15.164 2.907 -30.490 1.00 96.69 92 GLN A C 1
ATOM 738 O O . GLN A 1 92 ? 14.309 2.864 -29.616 1.00 96.69 92 GLN A O 1
ATOM 743 N N . LEU A 1 93 ? 16.442 2.591 -30.258 1.00 97.75 93 LEU A N 1
ATOM 744 C CA . LEU A 1 93 ? 16.933 2.174 -28.941 1.00 97.75 93 LEU A CA 1
ATOM 745 C C . LEU A 1 93 ? 16.826 3.293 -27.903 1.00 97.75 93 LEU A C 1
ATOM 747 O O . LEU A 1 93 ? 16.456 3.026 -26.768 1.00 97.75 93 LEU A O 1
ATOM 751 N N . LEU A 1 94 ? 17.114 4.539 -28.286 1.00 97.69 94 LEU A N 1
ATOM 752 C CA . LEU A 1 94 ? 16.937 5.696 -27.407 1.00 97.69 94 LEU A CA 1
ATOM 753 C C . LEU A 1 94 ? 15.470 5.874 -27.005 1.00 97.69 94 LEU A C 1
ATOM 755 O O . LEU A 1 94 ? 15.190 6.014 -25.822 1.00 97.69 94 LEU A O 1
ATOM 759 N N . ASN A 1 95 ? 14.548 5.800 -27.969 1.00 97.88 95 ASN A N 1
ATOM 760 C CA . ASN A 1 95 ? 13.113 5.885 -27.700 1.00 97.88 95 ASN A CA 1
ATOM 761 C C . ASN A 1 95 ? 12.633 4.723 -26.811 1.00 97.88 95 ASN A C 1
ATOM 763 O O . ASN A 1 95 ? 11.932 4.948 -25.832 1.00 97.88 95 ASN A O 1
ATOM 767 N N . ALA A 1 96 ? 13.078 3.495 -27.093 1.00 97.50 96 ALA A N 1
ATOM 768 C CA . ALA A 1 96 ? 12.752 2.338 -26.266 1.00 97.50 96 ALA A CA 1
ATOM 769 C C . ALA A 1 96 ? 13.300 2.475 -24.835 1.00 97.50 96 ALA A C 1
ATOM 771 O O . ALA A 1 96 ? 12.607 2.126 -23.887 1.00 97.50 96 ALA A O 1
ATOM 772 N N . ASN A 1 97 ? 14.513 3.006 -24.658 1.00 98.00 97 ASN A N 1
ATOM 773 C CA . ASN A 1 97 ? 15.082 3.255 -23.332 1.00 98.00 97 ASN A CA 1
ATOM 774 C C . ASN A 1 97 ? 14.324 4.344 -22.567 1.00 98.00 97 ASN A C 1
ATOM 776 O O . ASN A 1 97 ? 14.114 4.206 -21.364 1.00 98.00 97 ASN A O 1
ATOM 780 N N . GLU A 1 98 ? 13.917 5.414 -23.248 1.00 97.25 98 GLU A N 1
ATOM 781 C CA . GLU A 1 98 ? 13.083 6.464 -22.660 1.00 97.25 98 GLU A CA 1
ATOM 782 C C . GLU A 1 98 ? 11.738 5.892 -22.191 1.00 97.25 98 GLU A C 1
ATOM 784 O O . GLU A 1 98 ? 11.338 6.106 -21.047 1.00 97.25 98 GLU A O 1
ATOM 789 N N . GLU A 1 99 ? 11.091 5.082 -23.031 1.00 97.06 99 GLU A N 1
ATOM 790 C CA . GLU A 1 99 ? 9.823 4.434 -22.702 1.00 97.06 99 GLU A CA 1
ATOM 791 C C . GLU A 1 99 ? 9.964 3.415 -21.564 1.00 97.06 99 GLU A C 1
ATOM 793 O O . GLU A 1 99 ? 9.140 3.397 -20.653 1.00 97.06 99 GLU A O 1
ATOM 798 N N . LEU A 1 100 ? 11.034 2.613 -21.545 1.00 97.31 100 LEU A N 1
ATOM 799 C CA . LEU A 1 100 ? 11.336 1.724 -20.418 1.00 97.31 100 LEU A CA 1
ATOM 800 C C . LEU A 1 100 ? 11.532 2.510 -19.117 1.00 97.31 100 LEU A C 1
ATOM 802 O O . LEU A 1 100 ? 11.050 2.082 -18.069 1.00 97.31 100 LEU A O 1
ATOM 806 N N . GLY A 1 101 ? 12.200 3.666 -19.176 1.00 96.75 101 GLY A N 1
ATOM 807 C CA . GLY A 1 101 ? 12.343 4.567 -18.034 1.00 96.75 101 GLY A CA 1
ATOM 808 C C . GLY A 1 101 ? 10.993 5.091 -17.540 1.00 96.75 101 GLY A C 1
ATOM 809 O O . GLY A 1 101 ? 10.731 5.078 -16.336 1.00 96.75 101 GLY A O 1
ATOM 810 N N . ARG A 1 102 ? 10.109 5.483 -18.466 1.00 97.38 102 ARG A N 1
ATOM 811 C CA . ARG A 1 102 ? 8.743 5.922 -18.153 1.00 97.38 102 ARG A CA 1
ATOM 812 C C . ARG A 1 102 ? 7.935 4.804 -17.496 1.00 97.38 102 ARG A C 1
ATOM 814 O O . ARG A 1 102 ? 7.363 5.026 -16.434 1.00 97.38 102 ARG A O 1
ATOM 821 N N . VAL A 1 103 ? 7.922 3.612 -18.092 1.00 96.88 103 VAL A N 1
ATOM 822 C CA . VAL A 1 103 ? 7.189 2.446 -17.576 1.00 96.88 103 VAL A CA 1
ATOM 823 C C . VAL A 1 103 ? 7.707 2.034 -16.203 1.00 96.88 103 VAL A C 1
ATOM 825 O O . VAL A 1 103 ? 6.899 1.835 -15.310 1.00 96.88 103 VAL A O 1
ATOM 828 N N . ASN A 1 104 ? 9.025 1.969 -15.995 1.00 97.19 104 ASN A N 1
ATOM 829 C CA . ASN A 1 104 ? 9.601 1.618 -14.693 1.00 97.19 104 ASN A CA 1
ATOM 830 C C . ASN A 1 104 ? 9.225 2.642 -13.611 1.00 97.19 104 ASN A C 1
ATOM 832 O O . ASN A 1 104 ? 8.828 2.272 -12.508 1.00 97.19 104 ASN A O 1
ATOM 836 N N . GLN A 1 105 ? 9.279 3.938 -13.934 1.00 96.69 105 GLN A N 1
ATOM 837 C CA . GLN A 1 105 ? 8.848 4.968 -12.995 1.00 96.69 105 GLN A CA 1
ATOM 838 C C . GLN A 1 105 ? 7.349 4.856 -12.681 1.00 96.69 105 GLN A C 1
ATOM 840 O O . GLN A 1 105 ? 6.979 4.975 -11.516 1.00 96.69 105 GLN A O 1
ATOM 845 N N . THR A 1 106 ? 6.499 4.607 -13.682 1.00 96.56 106 THR A N 1
ATOM 846 C CA . THR A 1 106 ? 5.062 4.374 -13.471 1.00 96.56 106 THR A CA 1
ATOM 847 C C . THR A 1 106 ? 4.808 3.122 -12.632 1.00 96.56 106 THR A C 1
ATOM 849 O O . THR A 1 106 ? 4.015 3.189 -11.703 1.00 96.56 106 THR A O 1
ATOM 852 N N . ASP A 1 107 ? 5.501 2.018 -12.900 1.00 97.31 107 ASP A N 1
ATOM 853 C CA . ASP A 1 107 ? 5.388 0.762 -12.149 1.00 97.31 107 ASP A CA 1
ATOM 854 C C . ASP A 1 107 ? 5.784 0.948 -10.678 1.00 97.31 107 ASP A C 1
ATOM 856 O O . ASP A 1 107 ? 5.046 0.579 -9.764 1.00 97.31 107 ASP A O 1
ATOM 860 N N . ARG A 1 108 ? 6.906 1.635 -10.430 1.00 97.44 108 ARG A N 1
ATOM 861 C CA . ARG A 1 108 ? 7.340 1.963 -9.070 1.00 97.44 108 ARG A CA 1
ATOM 862 C C . ARG A 1 108 ? 6.321 2.831 -8.335 1.00 97.44 108 ARG A C 1
ATOM 864 O O . ARG A 1 108 ? 6.096 2.599 -7.151 1.00 97.44 108 ARG A O 1
ATOM 871 N N . VAL A 1 109 ? 5.736 3.821 -9.009 1.00 97.19 109 VAL A N 1
ATOM 872 C CA . VAL A 1 109 ? 4.695 4.681 -8.424 1.00 97.19 109 VAL A CA 1
ATOM 873 C C . VAL A 1 109 ? 3.435 3.872 -8.125 1.00 97.19 109 VAL A C 1
ATOM 875 O O . VAL A 1 109 ? 2.985 3.903 -6.988 1.00 97.19 109 VAL A O 1
ATOM 878 N N . ALA A 1 110 ? 2.939 3.075 -9.073 1.00 97.12 110 ALA A N 1
ATOM 879 C CA . ALA A 1 110 ? 1.753 2.241 -8.882 1.00 97.12 110 ALA A CA 1
ATOM 880 C C . ALA A 1 110 ? 1.916 1.253 -7.714 1.00 97.12 110 ALA A C 1
ATOM 882 O O . ALA A 1 110 ? 0.988 1.043 -6.935 1.00 97.12 110 ALA A O 1
ATOM 883 N N . ARG A 1 111 ? 3.115 0.681 -7.540 1.00 97.50 111 ARG A N 1
ATOM 884 C CA . ARG A 1 111 ? 3.420 -0.176 -6.387 1.00 97.50 111 ARG A CA 1
ATOM 885 C C . ARG A 1 111 ? 3.363 0.592 -5.065 1.00 97.50 111 ARG A C 1
ATOM 887 O O . ARG A 1 111 ? 2.793 0.086 -4.107 1.00 97.50 111 ARG A O 1
ATOM 894 N N . LEU A 1 112 ? 3.950 1.790 -5.013 1.00 97.56 112 L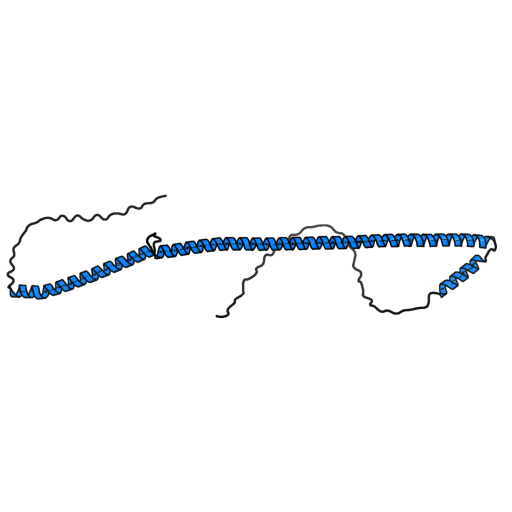EU A N 1
ATOM 895 C CA . LEU A 1 112 ? 3.919 2.636 -3.814 1.00 97.56 112 LEU A CA 1
ATOM 896 C C . LEU A 1 112 ? 2.497 3.108 -3.486 1.00 97.56 112 LEU A C 1
ATOM 898 O O . LEU A 1 112 ? 2.125 3.149 -2.320 1.00 97.56 112 LEU A O 1
ATOM 902 N N . GLU A 1 113 ? 1.696 3.433 -4.500 1.00 97.44 113 GLU A N 1
ATOM 903 C CA . GLU A 1 113 ? 0.283 3.789 -4.338 1.00 97.44 113 GLU A CA 1
ATOM 904 C C . GLU A 1 113 ? -0.518 2.608 -3.779 1.00 97.44 113 GLU A C 1
ATOM 906 O O . GLU A 1 113 ? -1.226 2.767 -2.788 1.00 97.44 113 GLU A O 1
ATOM 911 N N . SER A 1 114 ? -0.330 1.405 -4.328 1.00 97.50 114 SER A N 1
ATOM 912 C CA . SER A 1 114 ? -0.975 0.190 -3.820 1.00 97.50 114 SER A CA 1
ATOM 913 C C . SER A 1 114 ? -0.578 -0.131 -2.372 1.00 97.50 114 SER A C 1
ATOM 915 O O . SER A 1 114 ? -1.435 -0.498 -1.568 1.00 97.50 114 SER A O 1
ATOM 917 N N . GLU A 1 115 ? 0.699 0.032 -2.012 1.00 97.62 115 GLU A N 1
ATOM 918 C CA . GLU A 1 115 ? 1.176 -0.158 -0.637 1.00 97.62 115 GLU A CA 1
ATOM 919 C C . GLU A 1 115 ? 0.575 0.884 0.323 1.00 97.62 115 GLU A C 1
ATOM 921 O O . GLU A 1 115 ? 0.132 0.534 1.419 1.00 97.62 115 GLU A O 1
ATOM 926 N N . ALA A 1 116 ? 0.476 2.147 -0.102 1.00 97.69 116 ALA A N 1
ATOM 927 C CA . ALA A 1 116 ? -0.148 3.212 0.682 1.00 97.69 116 ALA A CA 1
ATOM 928 C C . ALA A 1 116 ? -1.658 2.986 0.890 1.00 97.69 116 ALA A C 1
ATOM 930 O O . ALA A 1 116 ? -2.187 3.224 1.982 1.00 97.69 116 ALA A O 1
ATOM 931 N N . GLU A 1 117 ? -2.366 2.497 -0.130 1.00 98.19 117 GLU A N 1
ATOM 932 C CA . GLU A 1 117 ? -3.780 2.116 -0.032 1.00 98.19 117 GLU A CA 1
ATOM 933 C C . GLU A 1 117 ? -3.988 0.940 0.929 1.00 98.19 117 GLU A C 1
ATOM 935 O O . GLU A 1 117 ? -4.895 0.972 1.772 1.00 98.19 117 GLU A O 1
ATOM 940 N N . LEU A 1 118 ? -3.119 -0.073 0.856 1.00 98.00 118 LEU A N 1
ATOM 941 C CA . LEU A 1 118 ? -3.137 -1.206 1.777 1.00 98.00 118 LEU A CA 1
ATOM 942 C C . LEU A 1 118 ? -2.901 -0.746 3.221 1.00 98.00 118 LEU A C 1
ATOM 944 O O . LEU A 1 118 ? -3.665 -1.116 4.113 1.00 98.00 118 LEU A O 1
ATOM 948 N N . GLN A 1 119 ? -1.899 0.107 3.454 1.00 98.06 119 GLN A N 1
ATOM 949 C CA . GLN A 1 119 ? -1.615 0.662 4.779 1.00 98.06 119 GLN A CA 1
ATOM 950 C C . GLN A 1 119 ? -2.803 1.464 5.320 1.00 98.06 119 GLN A C 1
ATOM 952 O O . GLN A 1 119 ? -3.188 1.304 6.477 1.00 98.06 119 GLN A O 1
ATOM 957 N N . THR A 1 120 ? -3.422 2.290 4.476 1.00 98.19 120 THR A N 1
ATOM 958 C CA . THR A 1 120 ? -4.609 3.069 4.849 1.00 98.19 120 THR A CA 1
ATOM 959 C C . THR A 1 120 ? -5.768 2.157 5.251 1.00 98.19 120 THR A C 1
ATOM 961 O O . THR A 1 120 ? -6.481 2.449 6.210 1.00 98.19 120 THR A O 1
ATOM 964 N N . THR A 1 121 ? -5.959 1.044 4.541 1.00 98.00 121 THR A N 1
ATOM 965 C CA . THR A 1 121 ? -6.995 0.052 4.860 1.00 98.00 121 THR A CA 1
ATOM 966 C C . THR A 1 121 ? -6.704 -0.637 6.190 1.00 98.00 121 THR A C 1
ATOM 968 O O . THR A 1 121 ? -7.578 -0.676 7.048 1.00 98.00 121 THR A O 1
ATOM 971 N N . CYS A 1 122 ? -5.461 -1.066 6.410 1.00 98.25 122 CYS A N 1
ATOM 972 C CA . CYS A 1 122 ? -5.019 -1.653 7.674 1.00 98.25 122 CYS A CA 1
ATOM 973 C C . CYS A 1 122 ? -5.249 -0.704 8.864 1.00 98.25 122 CYS A C 1
ATOM 975 O O . CYS A 1 122 ? -5.815 -1.102 9.878 1.00 98.25 122 CYS A O 1
ATOM 977 N N . MET A 1 123 ? -4.895 0.580 8.730 1.00 98.31 123 MET A N 1
ATOM 978 C CA . MET A 1 123 ? -5.144 1.571 9.784 1.00 98.31 123 MET A CA 1
ATOM 979 C C . MET A 1 123 ? -6.640 1.767 10.052 1.00 98.31 123 MET A C 1
ATOM 981 O O . MET A 1 123 ? -7.037 1.890 11.206 1.00 98.31 123 MET A O 1
ATOM 985 N N . LYS A 1 124 ? -7.480 1.778 9.010 1.00 98.25 124 LYS A N 1
ATOM 986 C CA . LYS A 1 124 ? -8.939 1.873 9.171 1.00 98.25 124 LYS A CA 1
ATOM 987 C C . LYS A 1 124 ? -9.514 0.663 9.898 1.00 98.25 124 LYS A C 1
ATOM 989 O O . LYS A 1 124 ? -10.358 0.838 10.767 1.00 98.25 124 LYS A O 1
ATOM 994 N N . GLU A 1 125 ? -9.068 -0.540 9.552 1.00 98.12 125 GLU A N 1
ATOM 995 C CA . GLU A 1 125 ? -9.488 -1.761 10.241 1.00 98.12 125 GLU A CA 1
ATOM 996 C C . GLU A 1 125 ? -9.040 -1.750 11.702 1.00 98.12 125 GLU A C 1
ATOM 998 O O . GLU A 1 125 ? -9.849 -2.046 12.572 1.00 98.12 125 GLU A O 1
ATOM 1003 N N . PHE A 1 126 ? -7.809 -1.316 11.989 1.00 98.50 126 PHE A N 1
ATOM 1004 C CA . PHE A 1 126 ? -7.320 -1.172 13.360 1.00 98.50 126 PHE A CA 1
ATOM 1005 C C . PHE A 1 126 ? -8.167 -0.189 14.179 1.00 98.50 126 PHE A C 1
ATOM 1007 O O . PHE A 1 126 ? -8.597 -0.520 15.283 1.00 98.50 126 PHE A O 1
ATOM 1014 N N . ILE A 1 127 ? -8.455 0.996 13.628 1.00 98.56 127 ILE A N 1
ATOM 1015 C CA . ILE A 1 127 ? -9.321 1.988 14.282 1.00 98.56 127 ILE A CA 1
ATOM 1016 C C . ILE A 1 127 ? -10.698 1.384 14.551 1.00 98.56 127 ILE A C 1
ATOM 1018 O O . ILE A 1 127 ? -11.170 1.454 15.679 1.00 98.56 127 ILE A O 1
ATOM 1022 N N . LYS A 1 128 ? -11.293 0.714 13.560 1.00 98.56 128 LYS A N 1
ATOM 1023 C CA . LYS A 1 128 ? -12.583 0.044 13.725 1.00 98.56 128 LYS A CA 1
ATOM 1024 C C . LYS A 1 128 ? -12.542 -1.008 14.837 1.00 98.56 128 LYS A C 1
ATOM 1026 O O . LYS A 1 128 ? -13.425 -1.029 15.679 1.00 98.56 128 LYS A O 1
ATOM 1031 N N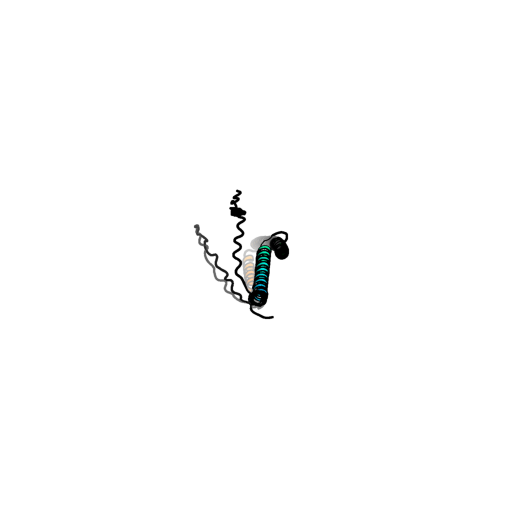 . THR A 1 129 ? -11.516 -1.859 14.878 1.00 98.25 129 THR A N 1
ATOM 1032 C CA . THR A 1 129 ? -11.393 -2.859 15.950 1.00 98.25 129 THR A CA 1
ATOM 1033 C C . THR A 1 129 ? -11.217 -2.218 17.322 1.00 98.25 129 THR A C 1
ATOM 1035 O O . THR A 1 129 ? -11.710 -2.756 18.307 1.00 98.25 129 THR A O 1
ATOM 1038 N N . ASN A 1 130 ? -10.537 -1.072 17.398 1.00 98.25 130 ASN A N 1
ATOM 1039 C CA . ASN A 1 130 ? -10.399 -0.329 18.642 1.00 98.25 130 ASN A CA 1
ATOM 1040 C C . ASN A 1 130 ? -11.742 0.272 19.083 1.00 98.25 130 ASN A C 1
ATOM 1042 O O . ASN A 1 130 ? -12.100 0.132 20.244 1.00 98.25 130 ASN A O 1
ATOM 1046 N N . GLU A 1 131 ? -12.504 0.865 18.161 1.00 98.50 131 GLU A N 1
ATOM 1047 C CA . GLU A 1 131 ? -13.870 1.349 18.419 1.00 98.50 131 GLU A CA 1
ATOM 1048 C C . GLU A 1 131 ? -14.794 0.208 18.880 1.00 98.50 131 GLU A C 1
ATOM 1050 O O . GLU A 1 131 ? -15.539 0.367 19.845 1.00 98.50 131 GLU A O 1
ATOM 1055 N N . ASP A 1 132 ? -14.706 -0.968 18.248 1.00 98.38 132 ASP A N 1
ATOM 1056 C CA . ASP A 1 132 ? -15.475 -2.153 18.644 1.00 98.38 132 ASP A CA 1
ATOM 1057 C C . ASP A 1 132 ? -15.108 -2.604 20.081 1.00 98.38 132 ASP A C 1
ATOM 1059 O O . ASP A 1 132 ? -15.991 -2.946 20.868 1.00 98.38 132 ASP A O 1
ATOM 1063 N N . ILE A 1 133 ? -13.819 -2.570 20.458 1.00 98.44 133 ILE A N 1
ATOM 1064 C CA . ILE A 1 133 ? -13.352 -2.889 21.823 1.00 98.44 133 ILE A CA 1
ATOM 1065 C C . ILE A 1 133 ? -13.827 -1.843 22.835 1.00 98.44 133 ILE A C 1
ATOM 1067 O O . ILE A 1 133 ? -14.266 -2.209 23.925 1.00 98.44 133 ILE A O 1
ATOM 1071 N N . GLU A 1 134 ? -13.741 -0.557 22.496 1.00 98.38 134 GLU A N 1
ATOM 1072 C CA . GLU A 1 134 ? -14.248 0.529 23.340 1.00 98.38 134 GLU A CA 1
ATOM 1073 C C . GLU A 1 134 ? -15.754 0.374 23.592 1.00 98.38 134 GLU A C 1
ATOM 1075 O O . GLU A 1 134 ? -16.196 0.549 24.726 1.00 98.38 134 GLU A O 1
ATOM 1080 N N . GLY A 1 135 ? -16.523 -0.057 22.586 1.00 98.44 135 GLY A N 1
ATOM 1081 C CA . GLY A 1 135 ? -17.944 -0.374 22.740 1.00 98.44 135 GLY A CA 1
ATOM 1082 C C . GLY A 1 135 ? -18.208 -1.530 23.712 1.00 98.44 135 GLY A C 1
ATOM 1083 O O . GLY A 1 135 ? -19.064 -1.413 24.586 1.00 98.44 135 GLY A O 1
ATOM 1084 N N . VAL A 1 136 ? -17.443 -2.625 23.620 1.00 98.50 136 VAL A N 1
ATOM 1085 C CA . VAL A 1 136 ? -17.544 -3.748 24.579 1.00 98.50 136 VAL A CA 1
ATOM 1086 C C . VAL A 1 136 ? -17.175 -3.303 25.996 1.00 98.50 136 VAL A C 1
ATOM 1088 O O . VAL A 1 136 ? -17.782 -3.742 26.973 1.00 98.50 136 VAL A O 1
ATOM 1091 N N . LEU A 1 137 ? -16.177 -2.429 26.124 1.00 98.56 137 LEU A N 1
ATOM 1092 C CA . LEU A 1 137 ? -15.771 -1.883 27.412 1.00 98.56 137 LEU A CA 1
ATOM 1093 C C . LEU A 1 137 ? -16.887 -1.022 28.027 1.00 98.56 137 LEU A C 1
ATOM 1095 O O . LEU A 1 137 ? -17.150 -1.137 29.223 1.00 98.56 137 LEU A O 1
ATOM 1099 N N . GLU A 1 138 ? -17.558 -0.194 27.225 1.00 98.44 138 GLU A N 1
ATOM 1100 C CA . GLU A 1 138 ? -18.708 0.602 27.662 1.00 98.44 138 GLU A CA 1
ATOM 1101 C C . GLU A 1 138 ? -19.874 -0.285 28.123 1.00 98.44 138 GLU A C 1
ATOM 1103 O O . GLU A 1 138 ? -20.405 -0.065 29.212 1.00 98.44 138 GLU A O 1
ATOM 1108 N N . GLU A 1 139 ? -20.208 -1.336 27.365 1.00 98.44 139 GLU A N 1
ATOM 1109 C CA . GLU A 1 139 ? -21.234 -2.317 27.745 1.00 98.44 139 GLU A CA 1
ATOM 1110 C C . GLU A 1 139 ? -20.912 -2.971 29.101 1.00 98.44 139 GLU A C 1
ATOM 1112 O O . GLU A 1 139 ? -21.751 -2.995 30.009 1.00 98.44 139 GLU A O 1
ATOM 1117 N N . ALA A 1 140 ? -19.663 -3.405 29.291 1.00 98.50 140 ALA A N 1
ATOM 1118 C CA . ALA A 1 140 ? -19.207 -3.985 30.551 1.00 98.50 140 ALA A CA 1
ATOM 1119 C C . ALA A 1 140 ? -19.281 -2.992 31.728 1.00 98.50 140 ALA A C 1
ATOM 1121 O O . ALA A 1 140 ? -19.593 -3.396 32.852 1.00 98.50 140 ALA A O 1
ATOM 1122 N N . TYR A 1 141 ? -19.025 -1.698 31.495 1.00 98.56 141 TYR A N 1
ATOM 1123 C CA . TYR A 1 141 ? -19.213 -0.668 32.520 1.00 98.56 141 TYR A CA 1
ATOM 1124 C C . TYR A 1 141 ? -20.686 -0.507 32.901 1.00 98.56 141 TYR A C 1
ATOM 1126 O O . TYR A 1 141 ? -20.993 -0.475 34.093 1.00 98.56 141 TYR A O 1
ATOM 1134 N N . THR A 1 142 ? -21.602 -0.465 31.928 1.00 98.12 142 THR A N 1
ATOM 1135 C CA . THR A 1 142 ? -23.044 -0.398 32.219 1.00 98.12 142 THR A CA 1
ATOM 1136 C C . THR A 1 142 ? -23.548 -1.616 32.992 1.00 98.12 142 THR A C 1
ATOM 1138 O O . THR A 1 142 ? -24.317 -1.462 33.944 1.00 98.12 142 THR A O 1
ATOM 1141 N N . ASP A 1 143 ? -23.080 -2.817 32.654 1.00 98.44 143 ASP A N 1
ATOM 1142 C CA . ASP A 1 143 ? -23.432 -4.035 33.387 1.00 98.44 143 ASP A CA 1
ATOM 1143 C C . ASP A 1 143 ? -22.908 -3.998 34.826 1.00 98.44 143 ASP A C 1
ATOM 1145 O O . ASP A 1 143 ? -23.629 -4.337 35.772 1.00 98.44 143 ASP A O 1
ATOM 1149 N N . LEU A 1 144 ? -21.673 -3.525 35.020 1.00 98.44 144 LEU A N 1
ATOM 1150 C CA . LEU A 1 144 ? -21.086 -3.359 36.347 1.00 98.44 144 LEU A CA 1
ATOM 1151 C C . LEU A 1 144 ? -21.873 -2.350 37.197 1.00 98.44 144 LEU A C 1
ATOM 1153 O O . LEU A 1 144 ? -22.132 -2.625 38.370 1.00 98.44 144 LEU A O 1
ATOM 1157 N N . GLU A 1 145 ? -22.304 -1.222 36.627 1.00 97.75 145 GLU A N 1
ATOM 1158 C CA . GLU A 1 145 ? -23.171 -0.252 37.314 1.00 97.75 145 GLU A CA 1
ATOM 1159 C C . GLU A 1 145 ? -24.532 -0.859 37.697 1.00 97.75 145 GLU A C 1
ATOM 1161 O O . GLU A 1 145 ? -25.050 -0.617 38.797 1.00 97.75 145 GLU A O 1
ATOM 1166 N N . GLY A 1 146 ? -25.106 -1.694 36.825 1.00 98.00 146 GLY A N 1
ATOM 1167 C CA . GLY A 1 146 ? -26.340 -2.432 37.100 1.00 98.00 146 GLY A CA 1
ATOM 1168 C C . GLY A 1 146 ? -26.188 -3.423 38.260 1.00 98.00 146 GLY A C 1
ATOM 1169 O O . GLY A 1 146 ? -27.025 -3.468 39.174 1.00 98.00 146 GLY A O 1
ATOM 1170 N N . LEU A 1 147 ? -25.088 -4.178 38.275 1.00 98.00 147 LEU A N 1
ATOM 1171 C CA . LEU A 1 147 ? -24.749 -5.092 39.367 1.00 98.00 147 LEU A CA 1
ATOM 1172 C C . LEU A 1 147 ? -24.471 -4.340 40.672 1.00 98.00 147 LEU A C 1
ATOM 1174 O O . LEU A 1 147 ? -24.966 -4.744 41.724 1.00 98.00 147 LEU A O 1
ATOM 1178 N N . GLN A 1 148 ? -23.755 -3.216 40.617 1.00 98.38 148 GLN A N 1
ATOM 1179 C CA . GLN A 1 148 ? -23.497 -2.363 41.778 1.00 98.38 148 GLN A CA 1
ATOM 1180 C C . GLN A 1 148 ? -24.799 -1.805 42.371 1.00 98.38 148 GLN A C 1
ATOM 1182 O O . GLN A 1 148 ? -24.980 -1.810 43.591 1.00 98.38 148 GLN A O 1
ATOM 1187 N N . SER A 1 149 ? -25.735 -1.376 41.522 1.00 98.12 149 SER A N 1
ATOM 1188 C CA . SER A 1 149 ? -27.061 -0.916 41.951 1.00 98.12 149 SER A CA 1
ATOM 1189 C C . SER A 1 149 ? -27.856 -2.036 42.626 1.00 98.12 149 SER A C 1
ATOM 1191 O O . SER A 1 149 ? -28.461 -1.831 43.680 1.00 98.12 149 SER A O 1
ATOM 1193 N N . SER A 1 150 ? -27.810 -3.244 42.060 1.00 98.06 150 SER A N 1
ATOM 1194 C CA . SER A 1 150 ? -28.471 -4.428 42.622 1.00 98.06 150 SER A CA 1
ATOM 1195 C C . SER A 1 150 ? -27.876 -4.828 43.977 1.00 98.06 150 SER A C 1
ATOM 1197 O O . SER A 1 150 ? -28.615 -5.110 44.922 1.00 98.06 150 SER A O 1
ATOM 1199 N N . LEU A 1 151 ? -26.547 -4.788 44.102 1.00 97.94 151 LEU A N 1
ATOM 1200 C CA . LEU A 1 151 ? -25.833 -5.044 45.352 1.00 97.94 151 LEU A CA 1
ATOM 1201 C C . LEU A 1 151 ? -26.232 -4.043 46.444 1.00 97.94 151 LEU A C 1
ATOM 1203 O O . LEU A 1 151 ? -26.485 -4.446 47.579 1.00 97.94 151 LEU A O 1
ATOM 1207 N N . LEU A 1 152 ? -26.336 -2.755 46.105 1.00 98.06 152 LEU A N 1
ATOM 1208 C CA . LEU A 1 152 ? -26.740 -1.719 47.056 1.00 98.06 152 LEU A CA 1
ATOM 1209 C C . LEU A 1 152 ? -28.160 -1.959 47.589 1.00 98.06 152 LEU A C 1
ATOM 1211 O O . LEU A 1 152 ? -28.398 -1.828 48.791 1.00 98.06 152 LEU A O 1
ATOM 1215 N N . ILE A 1 153 ? -29.095 -2.347 46.716 1.00 97.94 153 ILE A N 1
ATOM 1216 C CA . ILE A 1 153 ? -30.471 -2.679 47.111 1.00 97.94 153 ILE A CA 1
ATOM 1217 C C . ILE A 1 153 ? -30.481 -3.882 48.058 1.00 97.94 153 ILE A C 1
ATOM 1219 O O . ILE A 1 153 ? -31.137 -3.831 49.098 1.00 97.94 153 ILE A O 1
ATOM 1223 N N . LEU A 1 154 ? -29.739 -4.943 47.731 1.00 97.56 154 LEU A N 1
ATOM 1224 C CA . LEU A 1 154 ? -29.625 -6.123 48.592 1.00 97.56 154 LEU A CA 1
ATOM 1225 C C . LEU A 1 154 ? -29.047 -5.761 49.964 1.00 97.56 154 LEU A C 1
ATOM 1227 O O . LEU A 1 154 ? -29.595 -6.160 50.989 1.00 97.56 154 LEU A O 1
ATOM 1231 N N . GLN A 1 155 ? -27.996 -4.941 50.005 1.00 97.50 155 GLN A N 1
ATOM 1232 C CA . GLN A 1 155 ? -27.414 -4.478 51.261 1.00 97.50 155 GLN A CA 1
ATOM 1233 C C . GLN A 1 155 ? -28.408 -3.640 52.078 1.00 97.50 155 GLN A C 1
ATOM 1235 O O . GLN A 1 155 ? -28.510 -3.804 53.293 1.00 97.50 155 GLN A O 1
ATOM 1240 N N . GLN A 1 156 ? -29.189 -2.774 51.428 1.00 97.38 156 GLN A N 1
ATOM 1241 C CA . GLN A 1 156 ? -30.248 -2.018 52.093 1.00 97.38 156 GLN A CA 1
ATOM 1242 C C . GLN A 1 156 ? -31.332 -2.939 52.671 1.00 97.38 156 GLN A C 1
ATOM 1244 O O . GLN A 1 156 ? -31.773 -2.713 53.796 1.00 97.38 156 GLN A O 1
ATOM 1249 N N . GLN A 1 157 ? -31.746 -3.974 51.937 1.00 97.06 157 GLN A N 1
ATOM 1250 C CA . GLN A 1 157 ? -32.729 -4.952 52.411 1.00 97.06 157 GLN A CA 1
ATOM 1251 C C . GLN A 1 157 ? -32.219 -5.741 53.622 1.00 97.06 157 GLN A C 1
ATOM 1253 O O . GLN A 1 157 ? -32.974 -5.945 54.575 1.00 97.06 157 GLN A O 1
ATOM 1258 N N . ILE A 1 158 ? -30.942 -6.138 53.617 1.00 96.81 158 ILE A N 1
ATOM 1259 C CA . ILE A 1 158 ? -30.298 -6.798 54.760 1.00 96.81 158 ILE A CA 1
ATOM 1260 C C . ILE A 1 158 ? -30.320 -5.867 55.975 1.00 96.81 158 ILE A C 1
ATOM 1262 O O . ILE A 1 158 ? -30.897 -6.230 56.995 1.00 96.81 158 ILE A O 1
ATOM 1266 N N . ASN A 1 159 ? -29.823 -4.633 55.839 1.00 96.62 159 ASN A N 1
ATOM 1267 C CA . ASN A 1 159 ? -29.801 -3.654 56.933 1.00 96.62 159 ASN A CA 1
ATOM 1268 C C . ASN A 1 159 ? -31.208 -3.352 57.488 1.00 96.62 159 ASN A C 1
ATOM 1270 O O . ASN A 1 159 ? -31.399 -3.215 58.696 1.00 96.62 159 ASN A O 1
ATOM 1274 N N . GLN A 1 160 ? -32.217 -3.243 56.615 1.00 96.25 160 GLN A N 1
ATOM 1275 C CA . GLN A 1 160 ? -33.610 -3.053 57.032 1.00 96.25 160 GLN A CA 1
ATOM 1276 C C . GLN A 1 160 ? -34.132 -4.259 57.818 1.00 96.25 160 GLN A C 1
ATOM 1278 O O . GLN A 1 160 ? -34.795 -4.083 58.838 1.00 96.25 160 GLN A O 1
ATOM 1283 N N . THR A 1 161 ? -33.822 -5.473 57.364 1.00 95.00 161 THR A N 1
ATOM 1284 C CA . THR A 1 161 ? -34.230 -6.710 58.039 1.00 95.00 161 THR A CA 1
ATOM 1285 C C . THR A 1 161 ? -33.544 -6.846 59.394 1.00 95.00 161 THR A C 1
ATOM 1287 O O . THR A 1 161 ? -34.217 -7.139 60.377 1.00 95.00 161 THR A O 1
ATOM 1290 N N . GLU A 1 162 ? -32.241 -6.572 59.473 1.00 95.19 162 GLU A N 1
ATOM 1291 C CA . GLU A 1 162 ? -31.480 -6.558 60.728 1.00 95.19 162 GLU A CA 1
ATOM 1292 C C . GLU A 1 162 ? -32.068 -5.557 61.730 1.00 95.19 162 GLU A C 1
ATOM 1294 O O . GLU A 1 162 ? -32.312 -5.921 62.878 1.00 95.19 162 GLU A O 1
ATOM 1299 N N . SER A 1 163 ? -32.403 -4.340 61.287 1.00 94.94 163 SER A N 1
ATOM 1300 C CA . SER A 1 163 ? -33.062 -3.338 62.134 1.00 94.94 163 SER A CA 1
ATOM 1301 C C . SER A 1 163 ? -34.436 -3.804 62.635 1.00 94.94 163 SER A C 1
ATOM 1303 O O . SER A 1 163 ? -34.740 -3.670 63.820 1.00 94.94 163 SER A O 1
ATOM 1305 N N . VAL A 1 164 ? -35.267 -4.395 61.767 1.00 93.88 164 VAL A N 1
ATOM 1306 C CA . VAL A 1 164 ? -36.568 -4.955 62.176 1.00 93.88 164 VAL A CA 1
ATOM 1307 C C . VAL A 1 164 ? -36.374 -6.081 63.192 1.00 93.88 164 VAL A C 1
ATOM 1309 O O . VAL A 1 164 ? -37.058 -6.109 64.215 1.00 93.88 164 VAL A O 1
ATOM 1312 N N . VAL A 1 165 ? -35.416 -6.978 62.960 1.00 91.44 165 VAL A N 1
ATOM 1313 C CA . VAL A 1 165 ? -35.080 -8.061 63.891 1.00 91.44 165 VAL A CA 1
ATOM 1314 C C . VAL A 1 165 ? -34.638 -7.500 65.243 1.00 91.44 165 VAL A C 1
ATOM 1316 O O . VAL A 1 165 ? -35.144 -7.954 66.266 1.00 91.44 165 VAL A O 1
ATOM 1319 N N . GLU A 1 166 ? -33.770 -6.489 65.268 1.00 90.81 166 GLU A N 1
ATOM 1320 C CA . GLU A 1 166 ? -33.319 -5.834 66.500 1.00 90.81 166 GLU A CA 1
ATOM 1321 C C . GLU A 1 166 ? -34.491 -5.205 67.272 1.00 90.81 166 GLU A C 1
ATOM 1323 O O . GLU A 1 166 ? -34.618 -5.394 68.483 1.00 90.81 166 GLU A O 1
ATOM 1328 N N . THR A 1 167 ? -35.407 -4.510 66.587 1.00 90.50 167 THR A N 1
ATOM 1329 C CA . THR A 1 167 ? -36.598 -3.936 67.243 1.00 90.50 167 THR A CA 1
ATOM 1330 C C . THR A 1 167 ? -37.499 -5.009 67.858 1.00 90.50 167 THR A C 1
ATOM 1332 O O . THR A 1 167 ? -37.911 -4.870 69.010 1.00 90.50 167 THR A O 1
ATOM 1335 N N . LEU A 1 168 ? -37.747 -6.112 67.144 1.00 87.44 168 LEU A N 1
ATOM 1336 C CA . LEU A 1 168 ? -38.546 -7.233 67.646 1.00 87.44 168 LEU A CA 1
ATOM 1337 C C . LEU A 1 168 ? -37.865 -7.953 68.816 1.00 87.44 168 LEU A C 1
ATOM 1339 O O . LEU A 1 168 ? -38.543 -8.351 69.763 1.00 87.44 168 LEU A O 1
ATOM 1343 N N . GLN A 1 169 ? -36.540 -8.112 68.771 1.00 85.88 169 GLN A N 1
ATOM 1344 C CA . GLN A 1 169 ? -35.762 -8.664 69.882 1.00 85.88 169 GLN A CA 1
ATOM 1345 C C . GLN A 1 169 ? -35.902 -7.791 71.132 1.00 85.88 169 GLN A C 1
ATOM 1347 O O . GLN A 1 169 ? -36.220 -8.312 72.199 1.00 85.88 169 GLN A O 1
ATOM 1352 N N . ASN A 1 170 ? -35.757 -6.470 70.996 1.00 85.31 170 ASN A N 1
ATOM 1353 C CA . ASN A 1 170 ? -35.916 -5.527 72.105 1.00 85.31 170 ASN A CA 1
ATOM 1354 C C . ASN A 1 170 ? -37.336 -5.559 72.705 1.00 85.31 170 ASN A C 1
ATOM 1356 O O . ASN A 1 170 ? -37.496 -5.554 73.929 1.00 85.31 170 ASN A O 1
ATOM 1360 N N . GLU A 1 171 ? -38.378 -5.634 71.869 1.00 85.25 171 GLU A N 1
ATOM 1361 C CA . GLU A 1 171 ? -39.756 -5.795 72.348 1.00 85.25 171 GLU A CA 1
ATOM 1362 C C . GLU A 1 171 ? -39.967 -7.132 73.076 1.00 85.25 171 GLU A C 1
ATOM 1364 O O . GLU A 1 171 ? -40.589 -7.156 74.144 1.00 85.25 171 GLU A O 1
ATOM 1369 N N . LEU A 1 172 ? -39.427 -8.239 72.552 1.00 82.25 172 LEU A N 1
ATOM 1370 C CA . LEU A 1 172 ? -39.497 -9.554 73.198 1.00 82.25 172 LEU A CA 1
ATOM 1371 C C . LEU A 1 172 ? -38.799 -9.563 74.559 1.00 82.25 172 LEU A C 1
ATOM 1373 O O . LEU A 1 172 ? -39.394 -10.025 75.532 1.00 82.25 172 LEU A O 1
ATOM 1377 N N . GLU A 1 173 ? -37.593 -9.004 74.647 1.00 81.69 173 GLU A N 1
ATOM 1378 C CA . GLU A 1 173 ? -36.826 -8.893 75.891 1.00 81.69 173 GLU A CA 1
ATOM 1379 C C . GLU A 1 173 ? -37.599 -8.090 76.953 1.00 81.69 173 GLU A C 1
ATOM 1381 O O . GLU A 1 173 ? -37.640 -8.468 78.125 1.00 81.69 173 GLU A O 1
ATOM 1386 N N . SER A 1 174 ? -38.296 -7.020 76.540 1.00 78.06 174 SER A N 1
ATOM 1387 C CA . SER A 1 174 ? -39.128 -6.203 77.437 1.00 78.06 174 SER A CA 1
ATOM 1388 C C . SER A 1 174 ? -40.352 -6.947 77.988 1.00 78.06 174 SER A C 1
ATOM 1390 O O . SER A 1 174 ? -40.821 -6.654 79.091 1.00 78.06 174 SER A O 1
ATOM 1392 N N . ARG A 1 175 ? -40.880 -7.918 77.231 1.00 78.31 175 ARG A N 1
ATOM 1393 C CA . ARG A 1 175 ? -42.098 -8.667 77.570 1.00 78.31 175 ARG A CA 1
ATOM 1394 C C . ARG A 1 175 ? -41.799 -9.968 78.314 1.00 78.31 175 ARG A C 1
ATOM 1396 O O . ARG A 1 175 ? -42.610 -10.394 79.136 1.00 78.31 175 ARG A O 1
ATOM 1403 N N . GLN A 1 176 ? -40.664 -10.597 78.022 1.00 72.75 176 GLN A N 1
ATOM 1404 C CA . GLN A 1 176 ? -40.193 -11.848 78.610 1.00 72.75 176 GLN A CA 1
ATOM 1405 C C . GLN A 1 176 ? -38.648 -11.880 78.594 1.00 72.75 176 GLN A C 1
ATOM 1407 O O . GLN A 1 176 ? -38.053 -12.253 77.581 1.00 72.75 176 GLN A O 1
ATOM 1412 N N . PRO A 1 177 ? -37.979 -11.511 79.702 1.00 72.31 177 PRO A N 1
ATOM 1413 C CA . PRO A 1 177 ? -36.518 -11.479 79.746 1.00 72.31 177 PRO A CA 1
ATOM 1414 C C . PRO A 1 177 ? -35.927 -12.896 79.652 1.00 72.31 177 PRO A C 1
ATOM 1416 O O . PRO A 1 177 ? -36.379 -13.804 80.353 1.00 72.31 177 PRO A O 1
ATOM 1419 N N . GLY A 1 178 ? -34.910 -13.085 78.801 1.00 69.56 178 GLY A N 1
ATOM 1420 C CA . GLY A 1 178 ? -34.146 -14.338 78.675 1.00 69.56 178 GLY A CA 1
ATOM 1421 C C . GLY A 1 178 ? -34.583 -15.329 77.582 1.00 69.56 178 GLY A C 1
ATOM 1422 O O . GLY A 1 178 ? -33.810 -16.227 77.256 1.00 69.56 178 GLY A O 1
ATOM 1423 N N . ILE A 1 179 ? -35.758 -15.163 76.961 1.00 76.75 179 ILE A N 1
ATOM 1424 C CA . ILE A 1 179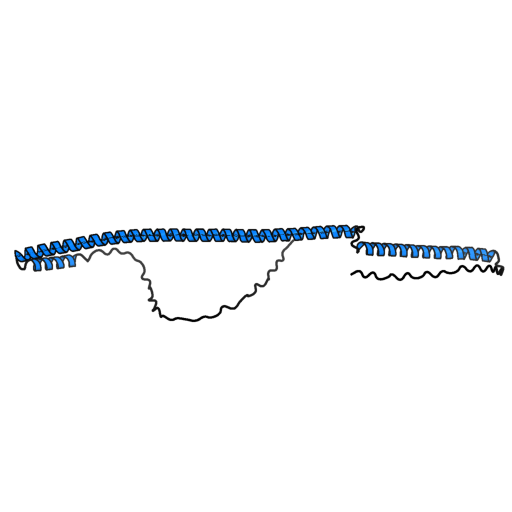 ? -36.237 -16.056 75.877 1.00 76.75 179 ILE A CA 1
ATOM 1425 C C . ILE A 1 179 ? -35.547 -15.775 74.532 1.00 76.75 179 ILE A C 1
ATOM 1427 O O . ILE A 1 179 ? -35.345 -16.685 73.727 1.00 76.75 179 ILE A O 1
ATOM 1431 N N . VAL A 1 180 ? -35.124 -14.531 74.297 1.00 75.50 180 VAL A N 1
ATOM 1432 C CA . VAL A 1 180 ? -34.423 -14.124 73.067 1.00 75.50 180 VAL A CA 1
ATOM 1433 C C . VAL A 1 180 ? -33.082 -14.854 72.922 1.00 75.50 180 VAL A C 1
ATOM 1435 O O . VAL A 1 180 ? -32.763 -15.345 71.839 1.00 75.50 180 VAL A O 1
ATOM 1438 N N . ALA A 1 181 ? -32.329 -15.003 74.018 1.00 75.31 181 ALA A N 1
ATOM 1439 C CA . ALA A 1 181 ? -31.041 -15.699 74.027 1.00 75.31 181 ALA A CA 1
ATOM 1440 C C . ALA A 1 181 ? -31.177 -17.196 73.689 1.00 75.31 181 ALA A C 1
ATOM 1442 O O . ALA A 1 181 ? -30.366 -17.743 72.938 1.00 75.31 181 ALA A O 1
ATOM 1443 N N . GLU A 1 182 ? -32.224 -17.855 74.190 1.00 78.06 182 GLU A N 1
ATOM 1444 C CA . GLU A 1 182 ? -32.505 -19.266 73.899 1.00 78.06 182 GLU A CA 1
ATOM 1445 C C . GLU A 1 182 ? -32.904 -19.464 72.425 1.00 78.06 182 GLU A C 1
ATOM 1447 O O . GLU A 1 182 ? -32.386 -20.360 71.753 1.00 78.06 182 GLU A O 1
ATOM 1452 N N . LEU A 1 183 ? -33.737 -18.567 71.881 1.00 78.88 183 LEU A N 1
ATOM 1453 C CA . LEU A 1 183 ? -34.165 -18.599 70.479 1.00 78.88 183 LEU A CA 1
ATOM 1454 C C . LEU A 1 183 ? -33.002 -18.349 69.502 1.00 78.88 183 LEU A C 1
ATOM 1456 O O . LEU A 1 183 ? -32.873 -19.053 68.502 1.00 78.88 183 LEU A O 1
ATOM 1460 N N . MET A 1 184 ? -32.141 -17.369 69.789 1.00 79.50 184 MET A N 1
ATOM 1461 C CA . MET A 1 184 ? -30.987 -17.033 68.947 1.00 79.50 184 MET A CA 1
ATOM 1462 C C . MET A 1 184 ? -29.972 -18.188 68.907 1.00 79.50 184 MET A C 1
ATOM 1464 O O . MET A 1 184 ? -29.467 -18.538 67.840 1.00 79.50 184 MET A O 1
ATOM 1468 N N . THR A 1 185 ? -29.760 -18.853 70.048 1.00 81.06 185 THR A N 1
ATOM 1469 C CA . THR A 1 185 ? -28.919 -20.058 70.152 1.00 81.06 185 THR A CA 1
ATOM 1470 C C . THR A 1 185 ? -29.501 -21.225 69.344 1.00 81.06 185 THR A C 1
ATOM 1472 O O . THR A 1 185 ? -28.774 -21.900 68.613 1.00 81.06 185 THR A O 1
ATOM 1475 N N . ALA A 1 186 ? -30.821 -21.438 69.412 1.00 80.12 186 ALA A N 1
ATOM 1476 C CA . ALA A 1 186 ? -31.503 -22.463 68.624 1.00 80.12 186 ALA A CA 1
ATOM 1477 C C . ALA A 1 186 ? -31.453 -22.180 67.108 1.00 80.12 186 ALA A C 1
ATOM 1479 O O . ALA A 1 186 ? -31.304 -23.109 66.315 1.00 80.12 186 ALA A O 1
ATOM 1480 N N . MET A 1 187 ? -31.539 -20.909 66.698 1.00 81.75 187 MET A N 1
ATOM 1481 C CA . MET A 1 187 ? -31.458 -20.498 65.292 1.00 81.75 187 MET A CA 1
ATOM 1482 C C . MET A 1 187 ? -30.043 -20.703 64.723 1.00 81.75 187 MET A C 1
ATOM 1484 O O . MET A 1 187 ? -29.898 -21.328 63.674 1.00 81.75 187 MET A O 1
ATOM 1488 N N . LEU A 1 188 ? -28.998 -20.278 65.445 1.00 80.50 188 LEU A N 1
ATOM 1489 C CA . LEU A 1 188 ? -27.592 -20.516 65.079 1.00 80.50 188 LEU A CA 1
ATOM 1490 C C . LEU A 1 188 ? -27.275 -22.013 64.941 1.00 80.50 188 LEU A C 1
ATOM 1492 O O . LEU A 1 188 ? -26.625 -22.422 63.980 1.00 80.50 188 LEU A O 1
ATOM 1496 N N . SER A 1 189 ? -27.792 -22.845 65.852 1.00 82.31 189 SER A N 1
ATOM 1497 C CA . SER A 1 189 ? -27.645 -24.303 65.769 1.00 82.31 189 SER A CA 1
ATOM 1498 C C . SER A 1 189 ? -28.364 -24.918 64.563 1.00 82.31 189 SER A C 1
ATOM 1500 O O . SER A 1 189 ? -27.987 -26.008 64.138 1.00 82.31 189 SER A O 1
ATOM 1502 N N . LYS A 1 190 ? -29.398 -24.258 64.027 1.00 81.19 190 LYS A N 1
ATOM 1503 C CA . LYS A 1 190 ? -30.170 -24.745 62.881 1.00 81.19 190 LYS A CA 1
ATOM 1504 C C . LYS A 1 190 ? -29.531 -24.356 61.547 1.00 81.19 190 LYS A C 1
ATOM 1506 O O . LYS A 1 190 ? -29.374 -25.223 60.693 1.00 81.19 190 LYS A O 1
ATOM 1511 N N . LEU A 1 191 ? -29.060 -23.115 61.408 1.00 73.06 191 LEU A N 1
ATOM 1512 C CA . LEU A 1 191 ? -28.302 -22.686 60.223 1.00 73.06 191 LEU A CA 1
ATOM 1513 C C . LEU A 1 191 ? -26.965 -23.428 60.075 1.00 73.06 191 LEU A C 1
ATOM 1515 O O . LEU A 1 191 ? -26.568 -23.746 58.961 1.00 73.06 191 LEU A O 1
ATOM 1519 N N . GLY A 1 192 ? -26.303 -23.778 61.183 1.00 64.25 192 GLY A N 1
ATOM 1520 C CA . GLY A 1 192 ? -25.073 -24.580 61.152 1.00 64.25 192 GLY A CA 1
ATOM 1521 C C . GLY A 1 192 ? -25.250 -26.030 60.671 1.00 64.25 192 GLY A C 1
ATOM 1522 O O . GLY A 1 192 ? -24.253 -26.724 60.508 1.00 64.25 192 GLY A O 1
ATOM 1523 N N . SER A 1 193 ? -26.486 -26.501 60.457 1.00 59.59 193 SER A N 1
ATOM 1524 C CA . SER A 1 193 ? -26.782 -27.878 60.029 1.00 59.59 193 SER A CA 1
ATOM 1525 C C . SER A 1 193 ? -27.204 -28.022 58.560 1.00 59.59 193 SER A C 1
ATOM 1527 O O . SER A 1 193 ? -27.351 -29.144 58.087 1.00 59.59 193 SER A O 1
ATOM 1529 N N . GLU A 1 194 ? -27.374 -26.917 57.823 1.00 53.06 194 GLU A N 1
ATOM 1530 C CA . GLU A 1 194 ? -27.878 -26.926 56.435 1.00 53.06 194 GLU A CA 1
ATOM 1531 C C . GLU A 1 194 ? -26.767 -26.782 55.365 1.00 53.06 194 GLU A C 1
ATOM 1533 O O . GLU A 1 194 ? -27.070 -26.709 54.179 1.00 53.06 194 GLU A O 1
ATOM 1538 N N . THR A 1 195 ? -25.477 -26.789 55.738 1.00 46.38 195 THR A N 1
ATOM 1539 C CA . THR A 1 195 ? -24.342 -26.618 54.797 1.00 46.38 195 THR A CA 1
ATOM 1540 C C . THR A 1 195 ? -23.626 -27.907 54.364 1.00 46.38 195 THR A C 1
ATOM 1542 O O . THR A 1 195 ? -22.537 -27.826 53.804 1.00 46.38 195 THR A O 1
ATOM 1545 N N . GLU A 1 196 ? -24.194 -29.099 54.570 1.00 46.91 196 GLU A N 1
ATOM 1546 C CA . GLU A 1 196 ? -23.581 -30.355 54.096 1.00 46.91 196 GLU A CA 1
ATOM 1547 C C . GLU A 1 196 ? -24.576 -31.260 53.357 1.00 46.91 196 GLU A C 1
ATOM 1549 O O . GLU A 1 196 ? -25.118 -32.195 53.936 1.00 46.91 196 GLU A O 1
ATOM 1554 N N . THR A 1 197 ? -24.836 -30.956 52.079 1.00 43.81 197 THR A N 1
ATOM 1555 C CA . THR A 1 197 ? -25.207 -31.841 50.938 1.00 43.81 197 THR A CA 1
ATOM 1556 C C . THR A 1 197 ? -25.743 -30.911 49.834 1.00 43.81 197 THR A C 1
ATOM 1558 O O . THR A 1 197 ? -26.699 -30.191 50.065 1.00 43.81 197 THR A O 1
ATOM 1561 N N . GLU A 1 198 ? -25.142 -30.740 48.657 1.00 41.66 198 GLU A N 1
ATOM 1562 C CA . GLU A 1 198 ? -24.689 -31.741 47.695 1.00 41.66 198 GLU A CA 1
ATOM 1563 C C . GLU A 1 198 ? -23.426 -31.291 46.939 1.00 41.66 198 GLU A C 1
ATOM 1565 O O . GLU A 1 198 ? -23.287 -30.145 46.514 1.00 41.66 198 GLU A O 1
ATOM 1570 N N . VAL A 1 199 ? -22.527 -32.254 46.731 1.00 42.50 199 VAL A N 1
ATOM 1571 C CA . VAL A 1 199 ? -21.427 -32.203 45.768 1.00 42.50 199 VAL A CA 1
ATOM 1572 C C . VAL A 1 199 ? -21.984 -32.607 44.402 1.00 42.50 199 VAL A C 1
ATOM 1574 O O . VAL A 1 199 ? -22.366 -33.761 44.212 1.00 42.50 199 VAL A O 1
ATOM 1577 N N . GLY A 1 200 ? -22.004 -31.674 43.453 1.00 38.56 200 GLY A N 1
ATOM 1578 C CA . GLY A 1 200 ? -22.002 -31.967 42.022 1.00 38.56 200 GLY A CA 1
ATOM 1579 C C . GLY A 1 200 ? -20.572 -31.830 41.513 1.00 38.56 200 GLY A C 1
ATOM 1580 O O . GLY A 1 200 ? -20.026 -30.731 41.523 1.00 38.56 200 GLY A O 1
ATOM 1581 N N . ASN A 1 201 ? -19.961 -32.958 41.152 1.00 46.81 201 ASN A N 1
ATOM 1582 C CA . ASN A 1 201 ? -18.653 -33.021 40.507 1.00 46.81 201 ASN A CA 1
ATOM 1583 C C . ASN A 1 201 ? -18.686 -32.258 39.182 1.00 46.81 201 ASN A C 1
ATOM 1585 O O . ASN A 1 201 ? -19.595 -32.507 38.400 1.00 46.81 201 ASN A O 1
ATOM 1589 N N . ASP A 1 202 ? -17.665 -31.453 38.911 1.00 39.03 202 ASP A N 1
ATOM 1590 C CA . ASP A 1 202 ? -17.065 -31.382 37.582 1.00 39.03 202 ASP A CA 1
ATOM 1591 C C . ASP A 1 202 ? -15.593 -30.981 37.725 1.00 39.03 202 ASP A C 1
ATOM 1593 O O . ASP A 1 202 ? -15.228 -30.044 38.439 1.00 39.03 202 ASP A O 1
ATOM 1597 N N . ASP A 1 203 ? -14.759 -31.799 37.092 1.00 45.72 203 ASP A N 1
ATOM 1598 C CA . ASP A 1 203 ? -13.325 -31.640 36.917 1.00 45.72 203 ASP A CA 1
ATOM 1599 C C . ASP A 1 203 ? -12.979 -30.288 36.267 1.00 45.72 203 ASP A C 1
ATOM 1601 O O . ASP A 1 203 ? -13.763 -29.767 35.475 1.00 45.72 203 ASP A O 1
ATOM 1605 N N . VAL A 1 204 ? -11.783 -29.757 36.558 1.00 47.84 204 VAL A N 1
ATOM 1606 C CA . VAL A 1 204 ? -10.786 -29.272 35.573 1.00 47.84 204 VAL A CA 1
ATOM 1607 C C . VAL A 1 204 ? -9.680 -28.472 36.289 1.00 47.84 204 VAL A C 1
ATOM 1609 O O . VAL A 1 204 ? -9.885 -27.391 36.832 1.00 47.84 204 VAL A O 1
ATOM 1612 N N . ASP A 1 205 ? -8.501 -29.091 36.278 1.00 42.16 205 ASP A N 1
ATOM 1613 C CA . ASP A 1 205 ? -7.144 -28.552 36.156 1.00 42.16 205 ASP A CA 1
ATOM 1614 C C . ASP A 1 205 ? -6.679 -27.368 37.024 1.00 42.16 205 ASP A C 1
ATOM 1616 O O . ASP A 1 205 ? -6.865 -26.182 36.762 1.00 42.16 205 ASP A O 1
ATOM 1620 N N . ASN A 1 206 ? -5.897 -27.764 38.028 1.00 48.97 206 ASN A N 1
ATOM 1621 C CA . ASN A 1 206 ? -4.958 -26.952 38.782 1.00 48.97 206 ASN A CA 1
ATOM 1622 C C . ASN A 1 206 ? -3.700 -26.660 37.942 1.00 48.97 206 ASN A C 1
ATOM 1624 O O . ASN A 1 206 ? -2.752 -27.446 37.967 1.00 48.97 206 ASN A O 1
ATOM 1628 N N . ASP A 1 207 ? -3.669 -25.510 37.268 1.00 44.84 207 ASP A N 1
ATOM 1629 C CA . ASP A 1 207 ? -2.443 -24.933 36.709 1.00 44.84 207 ASP A CA 1
ATOM 1630 C C . ASP A 1 207 ? -2.008 -23.685 37.496 1.00 44.84 207 ASP A C 1
ATOM 1632 O O . ASP A 1 207 ? -2.430 -22.554 37.272 1.00 44.84 207 ASP A O 1
ATOM 1636 N N . ASN A 1 208 ? -1.127 -23.936 38.464 1.00 53.06 208 ASN A N 1
ATOM 1637 C CA . ASN A 1 208 ? 0.110 -23.199 38.728 1.00 53.06 208 ASN A CA 1
ATOM 1638 C C . ASN A 1 208 ? 0.291 -21.842 38.001 1.00 53.06 208 ASN A C 1
ATOM 1640 O O . ASN A 1 208 ? 1.041 -21.743 37.027 1.00 53.06 208 ASN A O 1
ATOM 1644 N N . CYS A 1 209 ? -0.257 -20.763 38.562 1.00 40.81 209 CYS A N 1
ATOM 1645 C CA . CYS A 1 209 ? 0.206 -19.409 38.258 1.00 40.81 209 CYS A CA 1
ATOM 1646 C C . CYS A 1 209 ? 1.224 -18.955 39.307 1.00 40.81 209 CYS A C 1
ATOM 1648 O O . CYS A 1 209 ? 0.897 -18.495 40.401 1.00 40.81 209 CYS A O 1
ATOM 1650 N N . LYS A 1 210 ? 2.492 -19.130 38.919 1.00 43.22 210 LYS A N 1
ATOM 1651 C CA . LYS A 1 210 ? 3.695 -18.527 39.497 1.00 43.22 210 LYS A CA 1
ATOM 1652 C C . LYS A 1 210 ? 3.443 -17.104 39.994 1.00 43.22 210 LYS A C 1
ATOM 1654 O O . LYS A 1 210 ? 3.025 -16.237 39.233 1.00 43.22 210 LYS A O 1
ATOM 1659 N N . SER A 1 211 ? 3.854 -16.850 41.232 1.00 46.59 211 SER A N 1
ATOM 1660 C CA . SER A 1 211 ? 4.214 -15.513 41.687 1.00 46.59 211 SER A CA 1
ATOM 1661 C C . SER A 1 211 ? 5.232 -14.899 40.722 1.00 46.59 211 SER A C 1
ATOM 1663 O O . SER A 1 211 ? 6.279 -15.494 40.456 1.00 46.59 211 SER A O 1
ATOM 1665 N N . THR A 1 212 ? 4.941 -13.703 40.221 1.00 47.53 212 THR A N 1
ATOM 1666 C CA . THR A 1 212 ? 5.930 -12.833 39.576 1.00 47.53 212 THR A CA 1
ATOM 1667 C C . THR A 1 212 ? 6.042 -11.505 40.323 1.00 47.53 212 THR A C 1
ATOM 1669 O O . THR A 1 212 ? 5.103 -11.120 41.019 1.00 47.53 212 THR A O 1
ATOM 1672 N N . PRO A 1 213 ? 7.221 -10.866 40.254 1.00 51.31 213 PRO A N 1
ATOM 1673 C CA . PRO A 1 213 ? 7.865 -10.251 41.408 1.00 51.31 213 PRO A CA 1
ATOM 1674 C C . PRO A 1 213 ? 7.773 -8.720 41.439 1.00 51.31 213 PRO A C 1
ATOM 1676 O O . PRO A 1 213 ? 7.321 -8.079 40.492 1.00 51.31 213 PRO A O 1
ATOM 1679 N N . ASP A 1 214 ? 8.264 -8.182 42.555 1.00 37.94 214 ASP A N 1
ATOM 1680 C CA . ASP A 1 214 ? 8.550 -6.781 42.859 1.00 37.94 214 ASP A CA 1
ATOM 1681 C C . ASP A 1 214 ? 8.968 -5.919 41.656 1.00 37.94 214 ASP A C 1
ATOM 1683 O O . ASP A 1 214 ? 9.965 -6.181 40.977 1.00 37.94 214 ASP A O 1
ATOM 1687 N N . ILE A 1 215 ? 8.253 -4.808 41.466 1.00 43.44 215 ILE A N 1
ATOM 1688 C CA . ILE A 1 215 ? 8.677 -3.708 40.600 1.00 43.44 215 ILE A CA 1
ATOM 1689 C C . ILE A 1 215 ? 9.663 -2.847 41.392 1.00 43.44 215 ILE A C 1
ATOM 1691 O O . ILE A 1 215 ? 9.281 -2.006 42.208 1.00 43.44 215 ILE A O 1
ATOM 1695 N N . HIS A 1 216 ? 10.952 -3.054 41.132 1.00 39.88 216 HIS A N 1
ATOM 1696 C CA . HIS A 1 216 ? 11.999 -2.131 41.544 1.00 39.88 216 HIS A CA 1
ATOM 1697 C C . HIS A 1 216 ? 12.075 -0.946 40.570 1.00 39.88 216 HIS A C 1
ATOM 1699 O O . HIS A 1 216 ? 12.404 -1.083 39.395 1.00 39.88 216 HIS A O 1
ATOM 1705 N N . ASN A 1 217 ? 11.794 0.231 41.121 1.00 43.59 217 ASN A N 1
ATOM 1706 C CA . ASN A 1 217 ? 12.235 1.548 40.676 1.00 43.59 217 ASN A CA 1
ATOM 1707 C C . ASN A 1 217 ? 13.722 1.560 40.265 1.00 43.59 217 ASN A C 1
ATOM 1709 O O . ASN A 1 217 ? 14.543 1.109 41.063 1.00 43.59 217 ASN A O 1
ATOM 1713 N N . ASN A 1 218 ? 14.060 2.132 39.100 1.00 33.75 218 ASN A N 1
ATOM 1714 C CA . ASN A 1 218 ? 15.189 3.061 38.933 1.00 33.75 218 ASN A CA 1
ATOM 1715 C C . ASN A 1 218 ? 15.226 3.723 37.545 1.00 33.75 218 ASN A C 1
ATOM 1717 O O . ASN A 1 218 ? 14.841 3.152 36.529 1.00 33.75 218 ASN A O 1
ATOM 1721 N N . GLN A 1 219 ? 15.705 4.964 37.563 1.00 39.62 219 GLN A N 1
ATOM 1722 C CA . GLN A 1 219 ? 15.919 5.867 36.442 1.00 39.62 219 GLN A CA 1
ATOM 1723 C C . GLN A 1 219 ? 17.176 5.524 35.620 1.00 39.62 219 GLN A C 1
ATOM 1725 O O . GLN A 1 219 ? 18.164 5.043 36.165 1.00 39.62 219 GLN A O 1
ATOM 1730 N N . SER A 1 220 ? 17.144 6.020 34.379 1.00 39.03 220 SER A N 1
ATOM 1731 C CA . SER A 1 220 ? 18.240 6.658 33.631 1.00 39.03 220 SER A CA 1
ATOM 1732 C C . SER A 1 220 ? 19.161 5.825 32.726 1.00 39.03 220 SER A C 1
ATOM 1734 O O . SER A 1 220 ? 19.647 4.761 33.083 1.00 39.03 220 SER A O 1
ATOM 1736 N N . GLU A 1 221 ? 19.456 6.492 31.606 1.00 36.44 221 GLU A N 1
ATOM 1737 C CA . GLU A 1 221 ? 20.628 6.427 30.720 1.00 36.44 221 GLU A CA 1
ATOM 1738 C C . GLU A 1 221 ? 20.515 5.728 29.354 1.00 36.44 221 GLU A C 1
ATOM 1740 O O . GLU A 1 221 ? 19.944 4.657 29.175 1.00 36.44 221 GLU A O 1
ATOM 1745 N N . GLN A 1 222 ? 21.020 6.497 28.383 1.00 40.78 222 GLN A N 1
ATOM 1746 C CA . GLN A 1 222 ? 21.140 6.287 26.946 1.00 40.78 222 GLN A CA 1
ATOM 1747 C C . GLN A 1 222 ? 22.039 5.089 26.638 1.00 40.78 222 GLN A C 1
ATOM 1749 O O . GLN A 1 222 ? 22.930 4.804 27.425 1.00 40.78 222 GLN A O 1
ATOM 1754 N N . ASP A 1 223 ? 21.870 4.483 25.461 1.00 33.69 223 ASP A N 1
ATOM 1755 C CA . ASP A 1 223 ? 23.009 4.144 24.602 1.00 33.69 223 ASP A CA 1
ATOM 1756 C C . ASP A 1 223 ? 22.570 3.754 23.183 1.00 33.69 223 ASP A C 1
ATOM 1758 O O . ASP A 1 223 ? 21.422 3.403 22.905 1.00 33.69 223 ASP A O 1
ATOM 1762 N N . ASP A 1 224 ? 23.534 3.928 22.289 1.00 36.09 224 ASP A N 1
ATOM 1763 C CA . ASP A 1 224 ? 23.484 3.996 20.838 1.00 36.09 224 ASP A CA 1
ATOM 1764 C C . ASP A 1 224 ? 22.946 2.748 20.115 1.00 36.09 224 ASP A C 1
ATOM 1766 O O . ASP A 1 224 ? 23.284 1.611 20.436 1.00 36.09 224 ASP A O 1
ATOM 1770 N N . MET A 1 225 ? 22.212 2.967 19.017 1.00 40.03 225 MET A N 1
ATOM 1771 C CA . MET A 1 225 ? 21.973 1.942 17.994 1.00 40.03 225 MET A CA 1
ATOM 1772 C C . MET A 1 225 ? 22.668 2.342 16.699 1.00 40.03 225 MET A C 1
ATOM 1774 O O . MET A 1 225 ? 22.154 3.105 15.879 1.00 40.03 225 MET A O 1
ATOM 1778 N N . GLN A 1 226 ? 23.852 1.771 16.518 1.00 43.00 226 GLN A N 1
ATOM 1779 C CA . GLN A 1 226 ? 24.575 1.733 15.261 1.00 43.00 226 GLN A CA 1
ATOM 1780 C C . GLN A 1 226 ? 24.873 0.268 14.927 1.00 43.00 226 GLN A C 1
ATOM 1782 O O . GLN A 1 226 ? 25.141 -0.522 15.830 1.00 43.00 226 GLN A O 1
ATOM 1787 N N . SER A 1 227 ? 24.888 -0.048 13.623 1.00 31.67 227 SER A N 1
ATOM 1788 C CA . SER A 1 227 ? 25.204 -1.359 13.014 1.00 31.67 227 SER A CA 1
ATOM 1789 C C . SER A 1 227 ? 23.988 -2.308 12.935 1.00 31.67 227 SER A C 1
ATOM 1791 O O . SER A 1 227 ? 23.333 -2.557 13.930 1.00 31.67 227 SER A O 1
ATOM 1793 N N . ASN A 1 228 ? 23.583 -2.893 11.805 1.00 32.72 228 ASN A N 1
ATOM 1794 C CA . ASN A 1 228 ? 24.349 -3.344 10.647 1.00 32.72 228 ASN A CA 1
ATOM 1795 C C . ASN A 1 228 ? 23.476 -3.402 9.384 1.00 32.72 228 ASN A C 1
ATOM 1797 O O . ASN A 1 228 ? 22.378 -3.955 9.391 1.00 32.72 228 ASN A O 1
ATOM 1801 N N . THR A 1 229 ? 24.039 -2.913 8.283 1.00 44.53 229 THR A N 1
ATOM 1802 C CA . THR A 1 229 ? 23.611 -3.222 6.920 1.00 44.53 229 THR A CA 1
ATOM 1803 C C . THR A 1 229 ? 24.449 -4.403 6.450 1.00 44.53 229 THR A C 1
ATOM 1805 O O . THR A 1 229 ? 25.620 -4.216 6.131 1.00 44.53 229 THR A O 1
ATOM 1808 N N . ASP A 1 230 ? 23.868 -5.600 6.383 1.00 37.28 230 ASP A N 1
ATOM 1809 C CA . ASP A 1 230 ? 24.529 -6.768 5.799 1.00 37.28 230 ASP A CA 1
ATOM 1810 C C . ASP A 1 230 ? 23.730 -7.344 4.623 1.00 37.28 230 ASP A C 1
ATOM 1812 O O . ASP A 1 230 ? 22.702 -7.996 4.771 1.00 37.28 230 ASP A O 1
ATOM 1816 N N . ASN A 1 231 ? 24.261 -7.067 3.430 1.00 38.88 231 ASN A N 1
ATOM 1817 C CA . ASN A 1 231 ? 24.611 -8.054 2.407 1.00 38.88 231 ASN A CA 1
ATOM 1818 C C . ASN A 1 231 ? 23.617 -9.198 2.122 1.00 38.88 231 ASN A C 1
ATOM 1820 O O . ASN A 1 231 ? 23.770 -10.308 2.631 1.00 38.88 231 ASN A O 1
ATOM 1824 N N . VAL A 1 232 ? 22.744 -9.008 1.126 1.00 40.94 232 VAL A N 1
ATOM 1825 C CA . VAL A 1 232 ? 22.188 -10.138 0.361 1.00 40.94 232 VAL A CA 1
ATOM 1826 C C . VAL A 1 232 ? 23.051 -10.366 -0.880 1.00 40.94 232 VAL A C 1
ATOM 1828 O O . VAL A 1 232 ? 23.022 -9.607 -1.849 1.00 40.94 232 VAL A O 1
ATOM 1831 N N . LYS A 1 233 ? 23.854 -11.433 -0.812 1.00 41.94 233 LYS A N 1
ATOM 1832 C CA . LYS A 1 233 ? 24.530 -12.067 -1.947 1.00 41.94 233 LYS A CA 1
ATOM 1833 C C . LYS A 1 233 ? 23.498 -12.458 -3.004 1.00 41.94 233 LYS A C 1
ATOM 1835 O O . LYS A 1 233 ? 22.576 -13.214 -2.729 1.00 41.94 233 LYS A O 1
ATOM 1840 N N . LEU A 1 234 ? 23.725 -11.998 -4.230 1.00 41.56 234 LEU A N 1
ATOM 1841 C CA . LEU A 1 234 ? 23.170 -12.593 -5.437 1.00 41.56 234 LEU A CA 1
ATOM 1842 C C . LEU A 1 234 ? 23.887 -13.919 -5.704 1.00 41.56 234 LEU A C 1
ATOM 1844 O O . LEU A 1 234 ? 25.053 -13.936 -6.100 1.00 41.56 234 LEU A O 1
ATOM 1848 N N . ASN A 1 235 ? 23.182 -15.025 -5.513 1.00 37.78 235 ASN A N 1
ATOM 1849 C CA . ASN A 1 235 ? 23.534 -16.313 -6.086 1.00 37.78 235 ASN A CA 1
ATOM 1850 C C . ASN A 1 235 ? 22.260 -17.094 -6.401 1.00 37.78 235 ASN A C 1
ATOM 1852 O O . ASN A 1 235 ? 21.826 -17.914 -5.608 1.00 37.78 235 ASN A O 1
ATOM 1856 N N . GLU A 1 236 ? 21.716 -16.915 -7.599 1.00 43.25 236 GLU A N 1
ATOM 1857 C CA . GLU A 1 236 ? 20.917 -17.980 -8.190 1.00 43.25 236 GLU A CA 1
ATOM 1858 C C . GLU A 1 236 ? 21.190 -18.081 -9.684 1.00 43.25 236 GLU A C 1
ATOM 1860 O O . GLU A 1 236 ? 21.104 -17.135 -10.464 1.00 43.25 236 GLU A O 1
ATOM 1865 N N . THR A 1 237 ? 21.662 -19.271 -10.025 1.00 41.28 237 THR A N 1
ATOM 1866 C CA . THR A 1 237 ? 22.042 -19.728 -11.350 1.00 41.28 237 THR A CA 1
ATOM 1867 C C . THR A 1 237 ? 20.831 -20.503 -11.845 1.00 41.28 237 THR A C 1
ATOM 1869 O O . THR A 1 237 ? 20.464 -21.483 -11.209 1.00 41.28 237 THR A O 1
ATOM 1872 N N . CYS A 1 238 ? 20.215 -20.104 -12.955 1.00 37.03 238 CYS A N 1
ATOM 1873 C CA . CYS A 1 238 ? 19.257 -20.956 -13.658 1.00 37.03 238 CYS A CA 1
ATOM 1874 C C . CYS A 1 238 ? 19.796 -21.246 -15.058 1.00 37.03 238 CYS A C 1
ATOM 1876 O O . CYS A 1 238 ? 19.806 -20.389 -15.940 1.00 37.03 238 CYS A O 1
ATOM 1878 N N . LYS A 1 239 ? 20.291 -22.475 -15.215 1.00 44.91 239 LYS A N 1
ATOM 1879 C CA . LYS A 1 239 ? 20.347 -23.195 -16.485 1.00 44.91 239 LYS A CA 1
ATOM 1880 C C . LYS A 1 239 ? 19.119 -24.104 -16.519 1.00 44.91 239 LYS A C 1
ATOM 1882 O O . LYS A 1 239 ? 18.987 -24.889 -15.594 1.00 44.91 239 LYS A O 1
ATOM 1887 N N . GLU A 1 240 ? 18.310 -24.012 -17.570 1.00 46.84 240 GLU A N 1
ATOM 1888 C CA . GLU A 1 240 ? 17.604 -25.120 -18.248 1.00 46.84 240 GLU A CA 1
ATOM 1889 C C . GLU A 1 240 ? 16.845 -24.523 -19.451 1.00 46.84 240 GLU A C 1
ATOM 1891 O O . GLU A 1 240 ? 16.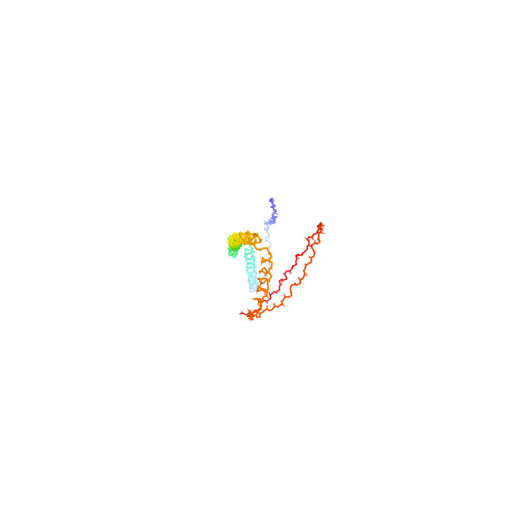123 -23.540 -19.327 1.00 46.84 240 GLU A O 1
ATOM 1896 N N . GLU A 1 241 ? 17.312 -24.838 -20.660 1.00 41.75 241 GLU A N 1
ATOM 1897 C CA . GLU A 1 241 ? 16.650 -25.723 -21.639 1.00 41.75 241 GLU A CA 1
ATOM 1898 C C . GLU A 1 241 ? 15.646 -25.017 -22.572 1.00 41.75 241 GLU A C 1
ATOM 1900 O O . GLU A 1 241 ? 14.457 -24.889 -22.282 1.00 41.75 241 GLU A O 1
ATOM 1905 N N . LYS A 1 242 ? 16.140 -24.629 -23.758 1.00 40.66 242 LYS A N 1
ATOM 1906 C CA . LYS A 1 242 ? 15.580 -25.011 -25.067 1.00 40.66 242 LYS A CA 1
ATOM 1907 C C . LYS A 1 242 ? 16.534 -24.668 -26.207 1.00 40.66 242 LYS A C 1
ATOM 1909 O O . LYS A 1 242 ? 17.183 -23.603 -26.127 1.00 40.66 242 LYS A O 1
#

Radius of gyration: 62.37 Å; chains: 1; bounding box: 114×60×173 Å

Sequence (242 aa):
MEYILPVKRAKFSKVHASTTSGYSSNSIGIDASSLITLKHFFEPSMNLVYKKLHEITKEAQNKYRQSNDDMLAWRFSPESTIGKSLMSRIRQLLNANEELGRVNQTDRVARLESEAELQTTCMKEFIKTNEDIEGVLEEAYTDLEGLQSSLLILQQQINQTESVVETLQNELESRQPGIVAELMTAMLSKLGSETETEVGNDDVDNDNCKSTPDIHNNQSEQDDMQSNTDNVKLNETCKEEK

Organism: Schistosoma haematobium (NCBI:txid6185)

InterPro domains:
  IPR033757 Pre-mRNA-splicing regulator WTAP [PF17098] (32-151)
  IPR033757 Pre-mRNA-splicing regulator WTAP [PTHR15217] (42-230)

Foldseek 3Di:
DDDDDDDPDDDDPPPDPPPDPDPPPPPPPDDPVNVVVCCVVVVVVVVVVVVVVVVVVVVVVVVVVVVVLVVVLPDLDPVRPNNVVVVVVVVVVVVVVVVVVVVVVVVVVVVVVVVVVVVVVVVVVVVVVVVVVVVVVVVVVVVVVVVVVVVVVVVVVVVVVVVVVVVVLVVCCVVPNPVSVVVVVVVVVVVVPPPDDDDDDDDDDDDDDDDDDDDDDDDDDDDDDDDDDDDDDDDDDDDDDD